Protein AF-A0A7K2JJL7-F1 (afdb_monomer_lite)

Secondary structure (DSSP, 8-state):
--------------------S--EE--GGGHHHHHHTT--HHHHHTTGGG---TTT---SGGG----EETTSS-HHHHHT-B-------HHHHTT--S-PPPPPPPB--EEPPS-HHHHSTTEEEEEEEETTEEEEEEEEEE--TTSTT---EEEE-GGGTB-GGG--B-EEEEEEETTTTT---HHHHTT--HHHH-TT--EEEEEEEE-HHHHHH--SSSSTTGGG--EEEEEEETT--SS--HHHHHS--BPP-TTPPPGGG---EEEEE---STT--SSS-EEEEEPPEEE-SSTTSPPEEE--B----

pLDDT: mean 86.67, std 17.79, range [28.88, 98.81]

Radius of gyration: 21.99 Å; chains: 1; bounding box: 46×37×95 Å

Sequence (313 aa):
MGDAEAGGDASASATTADGGNGEIRIPDHIKDKLKEHGIDVDEWKNGAWKNWDKDDWLREAQDYVNPIIEDLWDPDRMRDAEEPGKEVDDSDLSGDQGVTDPEPAPVPAKAVPPSYHENAATAGKVFFDAPEGTMVCSATVVQDPAHPGKSNMVWTAGHCVHAGKKGGWYRNIAFVPSYNDAGRSTAELENATEEEIAPFGVWWGDWAQTSDQWIEQGGATGGDGAPYDFAVIHVTPEKGSNGKSLEETVGSALPVDFKAPAVPQVDSITATGYPAAPPYDGQKLFRCEDKPGRLSLTATDPTMYRIGCTMTG

Foldseek 3Di:
DDDDDDDPDDDDPPDDDDDDFWDKAADPVCVVLCVVLVPDRVVVSVPPLLDFPQVSFAADQVNDAEIFTGCPPFLVLVLPAFAQLFDADVVLQPQAPADFDPAAAAFEWDFQAAQCLVRPLQKWKKWFADNVGIHIWIWGFAADPVDGLAAQKIKGWQVSFAQAQPGHGTYFIKIAGCAQRRQDDSVVSVPDGQCNGRVLAIWTQRHKGFDPQRNNFNHSYRCRCVLRGMMMTRTAGSVGDPPGHSCRSSVHHHYDDPPDDDLVPAQKDKDKIQAPDPVGNSRGIIMGMARWTWRDRYRPGDIDTHGNYPRHD

Structure (mmCIF, N/CA/C/O backbone):
data_AF-A0A7K2JJL7-F1
#
_entry.id   AF-A0A7K2JJL7-F1
#
loop_
_atom_site.group_PDB
_atom_site.id
_atom_site.type_symbol
_atom_site.label_atom_id
_atom_site.label_alt_id
_atom_site.label_comp_id
_atom_site.label_asym_id
_atom_site.label_entity_id
_atom_site.label_seq_id
_atom_site.pdbx_PDB_ins_code
_atom_site.Cartn_x
_atom_site.Cartn_y
_atom_site.Cartn_z
_atom_site.occupancy
_atom_site.B_iso_or_equiv
_atom_site.auth_seq_id
_atom_site.auth_comp_id
_atom_site.auth_asym_id
_atom_site.auth_atom_id
_atom_site.pdbx_PDB_model_num
ATOM 1 N N . MET A 1 1 ? -2.740 0.364 71.698 1.00 39.28 1 MET A N 1
ATOM 2 C CA . MET A 1 1 ? -2.654 -0.904 70.949 1.00 39.28 1 MET A CA 1
ATOM 3 C C . MET A 1 1 ? -3.973 -1.084 70.227 1.00 39.28 1 MET A C 1
ATOM 5 O O . MET A 1 1 ? -4.976 -1.205 70.916 1.00 39.28 1 MET A O 1
ATOM 9 N N . GLY A 1 2 ? -3.947 -1.081 68.895 1.00 34.69 2 GLY A N 1
ATOM 10 C CA . GLY A 1 2 ? -5.037 -1.590 68.059 1.00 34.69 2 GLY A CA 1
ATOM 11 C C . GLY A 1 2 ? -5.893 -0.523 67.389 1.00 34.69 2 GLY A C 1
ATOM 12 O O . GLY A 1 2 ? -6.934 -0.159 67.922 1.00 34.69 2 GLY A O 1
ATOM 13 N N . ASP A 1 3 ? -5.429 -0.073 66.226 1.00 31.92 3 ASP A N 1
ATOM 14 C CA . ASP A 1 3 ? -6.134 0.725 65.224 1.00 31.92 3 ASP A CA 1
ATOM 15 C C . ASP A 1 3 ? -7.351 0.003 64.625 1.00 31.92 3 ASP A C 1
ATOM 17 O O . ASP A 1 3 ? -7.356 -1.222 64.491 1.00 31.92 3 ASP A O 1
ATOM 21 N N . ALA A 1 4 ? -8.336 0.783 64.178 1.00 34.22 4 ALA A N 1
ATOM 22 C CA . ALA A 1 4 ? -9.234 0.413 63.085 1.00 34.22 4 ALA A CA 1
ATOM 23 C C . ALA A 1 4 ? -9.771 1.698 62.434 1.00 34.22 4 ALA A C 1
ATOM 25 O O . ALA A 1 4 ? -10.884 2.142 62.717 1.00 34.22 4 ALA A O 1
ATOM 26 N N . GLU A 1 5 ? -8.945 2.323 61.592 1.00 36.38 5 GLU A N 1
ATOM 27 C CA . GLU A 1 5 ? -9.415 3.329 60.642 1.00 36.38 5 GLU A CA 1
ATOM 28 C C . GLU A 1 5 ? -10.209 2.648 59.523 1.00 36.38 5 GLU A C 1
ATOM 30 O O . GLU A 1 5 ? -9.741 1.720 58.862 1.00 36.38 5 GLU A O 1
ATOM 35 N N . ALA A 1 6 ? -11.438 3.119 59.331 1.00 36.16 6 ALA A N 1
ATOM 36 C CA . ALA A 1 6 ? -12.299 2.754 58.222 1.00 36.16 6 ALA A CA 1
ATOM 37 C C . ALA A 1 6 ? -11.917 3.590 56.989 1.00 36.16 6 ALA A C 1
ATOM 39 O O . ALA A 1 6 ? -12.410 4.700 56.807 1.00 36.16 6 ALA A O 1
ATOM 40 N N . GLY A 1 7 ? -11.035 3.051 56.147 1.00 29.19 7 GLY A N 1
ATOM 41 C CA . GLY A 1 7 ? -10.780 3.559 54.800 1.00 29.19 7 GLY A CA 1
ATOM 42 C C . GLY A 1 7 ? -11.845 3.047 53.834 1.00 29.19 7 GLY A C 1
ATOM 43 O O . GLY A 1 7 ? -11.735 1.941 53.311 1.00 29.19 7 GLY A O 1
ATOM 44 N N . GLY A 1 8 ? -12.909 3.825 53.638 1.00 29.50 8 GLY A N 1
ATOM 45 C CA . GLY A 1 8 ? -13.838 3.634 52.528 1.00 29.50 8 GLY A CA 1
ATOM 46 C C . GLY A 1 8 ? -13.282 4.331 51.294 1.00 29.50 8 GLY A C 1
ATOM 47 O O . GLY A 1 8 ? -13.498 5.530 51.137 1.00 29.50 8 GLY A O 1
ATOM 48 N N . ASP A 1 9 ? -12.561 3.597 50.446 1.00 29.88 9 ASP A N 1
ATOM 49 C CA . ASP A 1 9 ? -12.142 4.109 49.143 1.00 29.88 9 ASP A CA 1
ATOM 50 C C . ASP A 1 9 ? -13.372 4.298 48.254 1.00 29.88 9 ASP A C 1
ATOM 52 O O . ASP A 1 9 ? -14.146 3.373 47.982 1.00 29.88 9 ASP A O 1
ATOM 56 N N . ALA A 1 10 ? -13.573 5.548 47.852 1.00 33.22 10 ALA A N 1
ATOM 57 C CA . ALA A 1 10 ? -14.638 5.955 46.966 1.00 33.22 10 ALA A CA 1
ATOM 58 C C . ALA A 1 10 ? -14.422 5.310 45.593 1.00 33.22 10 ALA A C 1
ATOM 60 O O . ALA A 1 10 ? -13.467 5.610 44.882 1.00 33.22 10 ALA A O 1
ATOM 61 N N . SER A 1 11 ? -15.358 4.428 45.244 1.00 32.78 11 SER A N 1
ATOM 62 C CA . SER A 1 11 ? -15.666 3.973 43.891 1.00 32.78 11 SER A CA 1
ATOM 63 C C . SER A 1 11 ? -15.361 5.055 42.855 1.00 32.78 11 SER A C 1
ATOM 65 O O . SER A 1 11 ? -16.026 6.095 42.832 1.00 32.78 11 SER A O 1
ATOM 67 N N . ALA A 1 12 ? -14.394 4.772 41.979 1.00 31.06 12 ALA A N 1
ATOM 68 C CA . ALA A 1 12 ? -14.148 5.526 40.761 1.00 31.06 12 ALA A CA 1
ATOM 69 C C . ALA A 1 12 ? -15.478 5.703 40.019 1.00 31.06 12 ALA A C 1
ATOM 71 O O . ALA A 1 12 ? -16.079 4.748 39.525 1.00 31.06 12 ALA A O 1
ATOM 72 N N . SER A 1 13 ? -15.983 6.933 40.023 1.00 30.34 13 SER A N 1
ATOM 73 C CA . SER A 1 13 ? -17.116 7.310 39.197 1.00 30.34 13 SER A CA 1
ATOM 74 C C . SER A 1 13 ? -16.587 7.439 37.779 1.00 30.34 13 SER A C 1
ATOM 76 O O . SER A 1 13 ? -15.845 8.369 37.478 1.00 30.34 13 SER A O 1
ATOM 78 N N . ALA A 1 14 ? -16.944 6.475 36.932 1.00 33.38 14 ALA A N 1
ATOM 79 C CA . ALA A 1 14 ? -16.851 6.622 35.493 1.00 33.38 14 ALA A CA 1
ATOM 80 C C . ALA A 1 14 ? -17.705 7.831 35.093 1.00 33.38 14 ALA A C 1
ATOM 82 O O . ALA A 1 14 ? -18.935 7.778 35.102 1.00 33.38 14 ALA A O 1
ATOM 83 N N . THR A 1 15 ? -17.051 8.950 34.802 1.00 28.88 15 THR A N 1
ATOM 84 C CA . THR A 1 15 ? -17.675 10.073 34.116 1.00 28.88 15 THR A CA 1
ATOM 85 C C . THR A 1 15 ? -17.739 9.737 32.637 1.00 28.88 15 THR A C 1
ATOM 87 O O . THR A 1 15 ? -16.759 9.862 31.913 1.00 28.88 15 THR A O 1
ATOM 90 N N . THR A 1 16 ? -18.913 9.297 32.205 1.00 38.59 16 THR A N 1
ATOM 91 C CA . THR A 1 16 ? -19.363 9.384 30.817 1.00 38.59 16 THR A CA 1
ATOM 92 C C . THR A 1 16 ? -19.603 10.849 30.442 1.00 38.59 16 THR A C 1
ATOM 94 O O . THR A 1 16 ? -20.497 11.481 31.006 1.00 38.59 16 THR A O 1
ATOM 97 N N . ALA A 1 17 ? -18.810 11.355 29.503 1.00 32.22 17 ALA A N 1
ATOM 98 C CA . ALA A 1 17 ? -19.054 12.456 28.559 1.00 32.22 17 ALA A CA 1
ATOM 99 C C . ALA A 1 17 ? -17.831 12.417 27.620 1.00 32.22 17 ALA A C 1
ATOM 101 O O . ALA A 1 17 ? -16.717 12.316 28.115 1.00 32.22 17 ALA A O 1
ATOM 102 N N . ASP A 1 18 ? -17.904 12.375 26.299 1.00 32.50 18 ASP A N 1
ATOM 103 C CA . ASP A 1 18 ? -18.821 12.965 25.331 1.00 32.50 18 ASP A CA 1
ATOM 104 C C . ASP A 1 18 ? -18.707 12.101 24.052 1.00 32.50 18 ASP A C 1
ATOM 106 O O . ASP A 1 18 ? -17.664 11.480 23.836 1.00 32.50 18 ASP A O 1
ATOM 110 N N . GLY A 1 19 ? -19.749 11.995 23.226 1.00 40.06 19 GLY A N 1
ATOM 111 C CA . GLY A 1 19 ? -19.658 11.226 21.974 1.00 40.06 19 GLY A CA 1
ATOM 112 C C . GLY A 1 19 ? -18.638 11.873 21.033 1.00 40.06 19 GLY A C 1
ATOM 113 O O . GLY A 1 19 ? -18.823 13.031 20.669 1.00 40.06 19 GLY A O 1
ATOM 114 N N . GLY A 1 20 ? -17.563 11.175 20.666 1.00 32.53 20 GLY A N 1
ATOM 115 C CA . GLY A 1 20 ? -16.471 11.803 19.927 1.00 32.53 20 GLY A CA 1
ATOM 116 C C . GLY A 1 20 ? -15.727 10.850 19.008 1.00 32.53 20 GLY A C 1
ATOM 117 O O . GLY A 1 20 ? -15.267 9.803 19.454 1.00 32.53 20 GLY A O 1
ATOM 118 N N . ASN A 1 21 ? -15.561 11.286 17.757 1.00 50.12 21 ASN A N 1
ATOM 119 C CA . ASN A 1 21 ? -14.511 10.832 16.850 1.00 50.12 21 ASN A CA 1
ATOM 120 C C . ASN A 1 21 ? -13.180 10.677 17.611 1.00 50.12 21 ASN A C 1
ATOM 122 O O . ASN A 1 21 ? -12.820 11.536 18.430 1.00 50.12 21 ASN A O 1
ATOM 126 N N . GLY A 1 22 ? -12.423 9.622 17.306 1.00 59.97 22 GLY A N 1
ATOM 127 C CA . GLY A 1 22 ? -11.051 9.462 17.785 1.00 59.97 22 GLY A CA 1
ATOM 128 C C . GLY A 1 22 ? -10.865 8.597 19.029 1.00 59.97 22 GLY A C 1
ATOM 129 O O . GLY A 1 22 ? -9.906 8.828 19.762 1.00 59.97 22 GLY A O 1
ATOM 130 N N . GLU A 1 23 ? -11.728 7.630 19.345 1.00 80.56 23 GLU A N 1
ATOM 131 C CA . GLU A 1 23 ? -11.367 6.589 20.325 1.00 80.56 23 GLU A CA 1
ATOM 132 C C . GLU A 1 23 ? -10.087 5.858 19.873 1.00 80.56 23 GLU A C 1
ATOM 134 O O . GLU A 1 23 ? -9.866 5.654 18.681 1.00 80.56 23 GLU A O 1
ATOM 139 N N . ILE A 1 24 ? -9.191 5.533 20.814 1.00 84.19 24 ILE A N 1
ATOM 140 C CA . ILE A 1 24 ? -7.946 4.824 20.499 1.00 84.19 24 ILE A CA 1
ATOM 141 C C . ILE A 1 24 ? -8.043 3.370 20.940 1.00 84.19 24 ILE A C 1
ATOM 143 O O . ILE A 1 24 ? -8.242 3.062 22.117 1.00 84.19 24 ILE A O 1
ATOM 147 N N . ARG A 1 25 ? -7.863 2.459 19.987 1.00 86.88 25 ARG A N 1
ATOM 148 C CA . ARG A 1 25 ? -7.887 1.018 20.211 1.00 86.88 25 ARG A CA 1
ATOM 149 C C . ARG A 1 25 ? -6.487 0.443 20.034 1.00 86.88 25 ARG A C 1
ATOM 151 O O . ARG A 1 25 ? -5.798 0.689 19.048 1.00 86.88 25 ARG A O 1
ATOM 158 N N . ILE A 1 26 ? -6.074 -0.381 20.996 1.00 84.69 26 ILE A N 1
ATOM 159 C CA . ILE A 1 26 ? -4.744 -0.995 21.004 1.00 84.69 26 ILE A CA 1
ATOM 160 C C . ILE A 1 26 ? -4.874 -2.514 20.835 1.00 84.69 26 ILE A C 1
ATOM 162 O O . ILE A 1 26 ? -5.355 -3.177 21.764 1.00 84.69 26 ILE A O 1
ATOM 166 N N . PRO A 1 27 ? -4.421 -3.085 19.704 1.00 84.44 27 PRO A N 1
ATOM 167 C CA . PRO A 1 27 ? -4.233 -4.526 19.562 1.00 84.44 27 PRO A CA 1
ATOM 168 C C . PRO A 1 27 ? -3.377 -5.106 20.699 1.00 84.44 27 PRO A C 1
ATOM 170 O O . PRO A 1 27 ? -2.363 -4.529 21.093 1.00 84.44 27 PRO A O 1
ATOM 173 N N . ASP A 1 28 ? -3.780 -6.248 21.260 1.00 83.56 28 ASP A N 1
ATOM 174 C CA . ASP A 1 28 ? -3.160 -6.778 22.483 1.00 83.56 28 ASP A CA 1
ATOM 175 C C . ASP A 1 28 ? -1.652 -7.029 22.339 1.00 83.56 28 ASP A C 1
ATOM 177 O O . ASP A 1 28 ? -0.894 -6.755 23.269 1.00 83.56 28 ASP A O 1
ATOM 181 N N . HIS A 1 29 ? -1.199 -7.483 21.168 1.00 83.50 29 HIS A N 1
ATOM 182 C CA . HIS A 1 29 ? 0.202 -7.831 20.914 1.00 83.50 29 HIS A CA 1
ATOM 183 C C . HIS A 1 29 ? 1.137 -6.628 20.749 1.00 83.50 29 HIS A C 1
ATOM 185 O O . HIS A 1 29 ? 2.352 -6.819 20.781 1.00 83.50 29 HIS A O 1
ATOM 191 N N . ILE A 1 30 ? 0.617 -5.404 20.588 1.00 87.00 30 ILE A N 1
ATOM 192 C CA . ILE A 1 30 ? 1.454 -4.194 20.482 1.00 87.00 30 ILE A CA 1
ATOM 193 C C . ILE A 1 30 ? 1.563 -3.419 21.800 1.00 87.00 30 ILE A C 1
ATOM 195 O O . ILE A 1 30 ? 2.408 -2.535 21.917 1.00 87.00 30 ILE A O 1
ATOM 199 N N . LYS A 1 31 ? 0.756 -3.757 22.816 1.00 86.38 31 LYS A N 1
ATOM 200 C CA . LYS A 1 31 ? 0.731 -3.054 24.114 1.00 86.38 31 LYS A CA 1
ATOM 201 C C . LYS A 1 31 ? 2.090 -3.024 24.803 1.00 86.38 31 LYS A C 1
ATOM 203 O O . LYS A 1 31 ? 2.455 -2.006 25.386 1.00 86.38 31 LYS A O 1
ATOM 208 N N . ASP A 1 32 ? 2.819 -4.132 24.752 1.00 86.69 32 ASP A N 1
ATOM 209 C CA . ASP A 1 32 ? 4.125 -4.228 25.401 1.00 86.69 32 ASP A CA 1
ATOM 210 C C . ASP A 1 32 ? 5.188 -3.430 24.640 1.00 86.69 32 ASP A C 1
ATOM 212 O O . ASP A 1 32 ? 5.974 -2.733 25.275 1.00 86.69 32 ASP A O 1
ATOM 216 N N . LYS A 1 33 ? 5.131 -3.413 23.301 1.00 87.62 33 LYS A N 1
ATOM 217 C CA . LYS A 1 33 ? 6.022 -2.588 22.469 1.00 87.62 33 LYS A CA 1
ATOM 218 C C . LYS A 1 33 ? 5.813 -1.096 22.702 1.00 87.62 33 LYS A C 1
ATOM 220 O O . LYS A 1 33 ? 6.778 -0.355 22.827 1.00 87.62 33 LYS A O 1
ATOM 225 N N . LEU A 1 34 ? 4.556 -0.654 22.803 1.00 88.19 34 LEU A N 1
ATOM 226 C CA . LEU A 1 34 ? 4.243 0.746 23.107 1.00 88.19 34 LEU A CA 1
ATOM 227 C C . LEU A 1 34 ? 4.870 1.174 24.441 1.00 88.19 34 LEU A C 1
ATOM 229 O O . LEU A 1 34 ? 5.456 2.246 24.526 1.00 88.19 34 LEU A O 1
ATOM 233 N N . LYS A 1 35 ? 4.813 0.313 25.465 1.00 87.81 35 LYS A N 1
ATOM 234 C CA . LYS A 1 35 ? 5.451 0.577 26.764 1.00 87.81 35 LYS A CA 1
ATOM 235 C C . LYS A 1 35 ? 6.975 0.550 26.691 1.00 87.81 35 LYS A C 1
ATOM 237 O O . LYS A 1 35 ? 7.611 1.391 27.316 1.00 87.81 35 LYS A O 1
ATOM 242 N N . GLU A 1 36 ? 7.546 -0.418 25.978 1.00 89.31 36 GLU A N 1
ATOM 243 C CA . GLU A 1 36 ? 8.995 -0.560 25.795 1.00 89.31 36 GLU A CA 1
ATOM 244 C C . GLU A 1 36 ? 9.604 0.684 25.143 1.00 89.31 36 GLU A C 1
ATOM 246 O O . GLU A 1 36 ? 10.624 1.185 25.612 1.00 89.31 36 GLU A O 1
ATOM 251 N N . HIS A 1 37 ? 8.915 1.230 24.141 1.00 88.25 37 HIS A N 1
ATOM 252 C CA . HIS A 1 37 ? 9.323 2.427 23.404 1.00 88.25 37 HIS A CA 1
ATOM 253 C C . HIS A 1 37 ? 8.818 3.740 24.019 1.00 88.25 37 HIS A C 1
ATOM 255 O O . HIS A 1 37 ? 9.006 4.803 23.438 1.00 88.25 37 HIS A O 1
ATOM 261 N N . GLY A 1 38 ? 8.175 3.692 25.192 1.00 87.25 38 GLY A N 1
ATOM 262 C CA . GLY A 1 38 ? 7.712 4.888 25.904 1.00 87.25 38 GLY A CA 1
ATOM 263 C C . GLY A 1 38 ? 6.627 5.689 25.175 1.00 87.25 38 GLY A C 1
ATOM 264 O O . GLY A 1 38 ? 6.488 6.884 25.424 1.00 87.25 38 GLY A O 1
ATOM 265 N N . ILE A 1 39 ? 5.863 5.054 24.284 1.00 88.50 39 ILE A N 1
ATOM 266 C CA . ILE A 1 39 ? 4.793 5.704 23.527 1.00 88.50 39 ILE A CA 1
ATOM 267 C C . ILE A 1 39 ? 3.555 5.830 24.413 1.00 88.50 39 ILE A C 1
ATOM 269 O O . ILE A 1 39 ? 2.883 4.841 24.722 1.00 88.50 39 ILE A O 1
ATOM 273 N N . ASP A 1 40 ? 3.240 7.067 24.792 1.00 89.25 40 ASP A N 1
ATOM 274 C CA . ASP A 1 40 ? 1.987 7.404 25.456 1.00 89.25 40 ASP A CA 1
ATOM 275 C C . ASP A 1 40 ? 0.847 7.439 24.431 1.00 89.25 40 ASP A C 1
ATOM 277 O O . ASP A 1 40 ? 0.877 8.168 23.441 1.00 89.25 40 ASP A O 1
ATOM 281 N N . VAL A 1 41 ? -0.162 6.606 24.661 1.00 87.12 41 VAL A N 1
ATOM 282 C CA . VAL A 1 41 ? -1.284 6.399 23.741 1.00 87.12 41 VAL A CA 1
ATOM 283 C C . VAL A 1 41 ? -2.222 7.608 23.722 1.00 87.12 41 VAL A C 1
ATOM 285 O O . VAL A 1 41 ? -2.760 7.948 22.667 1.00 87.12 41 VAL A O 1
ATOM 288 N N . ASP A 1 42 ? -2.396 8.288 24.853 1.00 86.50 42 ASP A N 1
ATOM 289 C CA . ASP A 1 42 ? -3.228 9.485 24.928 1.00 86.50 42 ASP A CA 1
ATOM 290 C C . ASP A 1 42 ? -2.533 10.650 24.214 1.00 86.50 42 ASP A C 1
ATOM 292 O O . ASP A 1 42 ? -3.166 11.374 23.441 1.00 86.50 42 ASP A O 1
ATOM 296 N N . GLU A 1 43 ? -1.219 10.810 24.382 1.00 90.19 43 GLU A N 1
ATOM 297 C CA . GLU A 1 43 ? -0.442 11.779 23.600 1.00 90.19 43 GLU A CA 1
ATOM 298 C C . GLU A 1 43 ? -0.431 11.421 22.109 1.00 90.19 43 GLU A C 1
ATOM 300 O O . GLU A 1 43 ? -0.587 12.304 21.260 1.00 90.19 43 GLU A O 1
ATOM 305 N N . TRP A 1 44 ? -0.318 10.129 21.775 1.00 89.06 44 TRP A N 1
ATOM 306 C CA . TRP A 1 44 ? -0.388 9.633 20.400 1.00 89.06 44 TRP A CA 1
ATOM 307 C C . TRP A 1 44 ? -1.706 10.029 19.748 1.00 89.06 44 TRP A C 1
ATOM 309 O O . TRP A 1 44 ? -1.693 10.710 18.726 1.00 89.06 44 TRP A O 1
ATOM 319 N N . LYS A 1 45 ? -2.844 9.719 20.376 1.00 86.38 45 LYS A N 1
ATOM 320 C CA . LYS A 1 45 ? -4.176 10.147 19.922 1.00 86.38 45 LYS A CA 1
ATOM 321 C C . LYS A 1 45 ? -4.249 11.660 19.686 1.00 86.38 45 LYS A C 1
ATOM 323 O O . LYS A 1 45 ? -4.845 12.103 18.708 1.00 86.38 45 LYS A O 1
ATOM 328 N N . ASN A 1 46 ? -3.602 12.450 20.542 1.00 86.69 46 ASN A N 1
ATOM 329 C CA . ASN A 1 46 ? -3.564 13.911 20.444 1.00 86.69 46 ASN A CA 1
ATOM 330 C C . ASN A 1 46 ? -2.493 14.455 19.475 1.00 86.69 46 ASN A C 1
ATOM 332 O O . ASN A 1 46 ? -2.274 15.666 19.408 1.00 86.69 46 ASN A O 1
ATOM 336 N N . GLY A 1 47 ? -1.860 13.590 18.680 1.00 87.56 47 GLY A N 1
ATOM 337 C CA . GLY A 1 47 ? -0.989 13.978 17.574 1.00 87.56 47 GLY A CA 1
ATOM 338 C C . GLY A 1 47 ? 0.508 13.825 17.827 1.00 87.56 47 GLY A C 1
ATOM 339 O O . GLY A 1 47 ? 1.281 14.296 16.993 1.00 87.56 47 GLY A O 1
ATOM 340 N N . ALA A 1 48 ? 0.950 13.155 18.899 1.00 90.69 48 ALA A N 1
ATOM 341 C CA . ALA A 1 48 ? 2.378 12.865 19.100 1.00 90.69 48 ALA A CA 1
ATOM 342 C C . ALA A 1 48 ? 2.985 12.047 17.940 1.00 90.69 48 ALA A C 1
ATOM 344 O O . ALA A 1 48 ? 4.163 12.200 17.622 1.00 90.69 48 ALA A O 1
ATOM 345 N N . TRP A 1 49 ? 2.162 11.286 17.207 1.00 92.06 49 TRP A N 1
ATOM 346 C CA . TRP A 1 49 ? 2.548 10.601 15.966 1.00 92.06 49 TRP A CA 1
ATOM 347 C C . TRP A 1 49 ? 2.973 11.529 14.823 1.00 92.06 49 TRP A C 1
ATOM 349 O O . TRP A 1 49 ? 3.463 11.049 13.804 1.00 92.06 49 TRP A O 1
ATOM 359 N N . LYS A 1 50 ? 2.831 12.849 14.956 1.00 93.06 50 LYS A N 1
ATOM 360 C CA . LYS A 1 50 ? 3.371 13.825 13.995 1.00 93.06 50 LYS A CA 1
ATOM 361 C C . LYS A 1 50 ? 4.843 14.156 14.252 1.00 93.06 50 LYS A C 1
ATOM 363 O O . LYS A 1 50 ? 5.466 14.819 13.428 1.00 93.06 50 LYS A O 1
ATOM 368 N N . ASN A 1 51 ? 5.404 13.729 15.386 1.00 92.38 51 ASN A N 1
ATOM 369 C CA . ASN A 1 51 ? 6.804 13.969 15.714 1.00 92.38 51 ASN A CA 1
ATOM 370 C C . ASN A 1 51 ? 7.715 12.924 15.053 1.00 92.38 51 ASN A C 1
ATOM 372 O O . ASN A 1 51 ? 7.810 11.791 15.526 1.00 92.38 51 ASN A O 1
ATOM 376 N N . TRP A 1 52 ? 8.383 13.302 13.970 1.00 93.69 52 TRP A N 1
ATOM 377 C CA . TRP A 1 52 ? 9.292 12.442 13.205 1.00 93.69 52 TRP A CA 1
ATOM 378 C C . TRP A 1 52 ? 10.766 12.610 13.606 1.00 93.69 52 TRP A C 1
ATOM 380 O O . TRP A 1 52 ? 11.650 12.532 12.749 1.00 93.69 52 TRP A O 1
ATOM 390 N N . ASP A 1 53 ? 11.042 12.885 14.887 1.00 91.94 53 ASP A N 1
ATOM 391 C CA . ASP A 1 53 ? 12.417 12.907 15.394 1.00 91.94 53 ASP A CA 1
ATOM 392 C C . ASP A 1 53 ? 13.101 11.564 15.106 1.00 91.94 53 ASP A C 1
ATOM 394 O O . ASP A 1 53 ? 12.549 10.499 15.371 1.00 91.94 53 ASP A O 1
ATOM 398 N N . LYS A 1 54 ? 14.301 11.619 14.525 1.00 87.75 54 LYS A N 1
ATOM 399 C CA . LYS A 1 54 ? 15.039 10.434 14.084 1.00 87.75 54 LYS A CA 1
ATOM 400 C C . LYS A 1 54 ? 15.481 9.554 15.242 1.00 87.75 54 LYS A C 1
ATOM 402 O O . LYS A 1 54 ? 15.641 8.358 15.024 1.00 87.75 54 LYS A O 1
ATOM 407 N N . ASP A 1 55 ? 15.682 10.137 16.419 1.00 87.12 55 ASP A N 1
ATOM 408 C CA . ASP A 1 55 ? 16.123 9.391 17.596 1.00 87.12 55 ASP A CA 1
ATOM 409 C C . ASP A 1 55 ? 14.985 8.527 18.176 1.00 87.12 55 ASP A C 1
ATOM 411 O O . ASP A 1 55 ? 15.251 7.454 18.716 1.00 87.12 55 ASP A O 1
ATOM 415 N N . ASP A 1 56 ? 13.727 8.938 17.968 1.00 86.94 56 ASP A N 1
ATOM 416 C CA . ASP A 1 56 ? 12.520 8.241 18.442 1.00 86.94 56 ASP A CA 1
ATOM 417 C C . ASP A 1 56 ? 11.770 7.501 17.312 1.00 86.94 56 ASP A C 1
ATOM 419 O O . ASP A 1 56 ? 10.751 6.835 17.532 1.00 86.94 56 ASP A O 1
ATOM 423 N N . TRP A 1 57 ? 12.232 7.623 16.063 1.00 92.44 57 TRP A N 1
ATOM 424 C CA . TRP A 1 57 ? 11.575 7.007 14.915 1.00 92.44 57 TRP A CA 1
ATOM 425 C C . TRP A 1 57 ? 11.929 5.521 14.809 1.00 92.44 57 TRP A C 1
ATOM 427 O O . TRP A 1 57 ? 12.944 5.136 14.228 1.00 92.44 57 TRP A O 1
ATOM 437 N N . LEU A 1 58 ? 11.031 4.684 15.334 1.00 93.00 58 LEU A N 1
ATOM 438 C CA . LEU A 1 58 ? 11.137 3.225 15.309 1.00 93.00 58 LEU A CA 1
ATOM 439 C C . LEU A 1 58 ? 11.426 2.690 13.905 1.00 93.00 58 LEU A C 1
ATOM 441 O O . LEU A 1 58 ? 10.688 2.965 12.956 1.00 93.00 58 LEU A O 1
ATOM 445 N N . ARG A 1 59 ? 12.495 1.901 13.798 1.00 93.00 59 ARG A N 1
ATOM 446 C CA . ARG A 1 59 ? 13.080 1.477 12.521 1.00 93.00 59 ARG A CA 1
ATOM 447 C C . ARG A 1 59 ? 13.164 -0.034 12.365 1.00 93.00 59 ARG A C 1
ATOM 449 O O . ARG A 1 59 ? 12.921 -0.550 11.281 1.00 93.00 59 ARG A O 1
ATOM 456 N N . GLU A 1 60 ? 13.528 -0.753 13.418 1.00 88.81 60 GLU A N 1
ATOM 457 C CA . GLU A 1 60 ? 13.761 -2.188 13.288 1.00 88.81 60 GLU A CA 1
ATOM 458 C C . GLU A 1 60 ? 12.453 -2.941 13.037 1.00 88.81 60 GLU A C 1
ATOM 460 O O . GLU A 1 60 ? 11.369 -2.508 13.442 1.00 88.81 60 GLU A O 1
ATOM 465 N N . ALA A 1 61 ? 12.538 -4.098 12.376 1.00 79.50 61 ALA A N 1
ATOM 466 C CA . ALA A 1 61 ? 11.347 -4.838 11.971 1.00 79.50 61 ALA A CA 1
ATOM 467 C C . ALA A 1 61 ? 10.455 -5.242 13.153 1.00 79.50 61 ALA A C 1
ATOM 469 O O . ALA A 1 61 ? 9.227 -5.209 13.069 1.00 79.50 61 ALA A O 1
ATOM 470 N N . GLN A 1 62 ? 11.066 -5.578 14.286 1.00 83.12 62 GLN A N 1
ATOM 471 C CA . GLN A 1 62 ? 10.348 -5.919 15.507 1.00 83.12 62 GLN A CA 1
ATOM 472 C C . GLN A 1 62 ? 9.658 -4.725 16.182 1.00 83.12 62 GLN A C 1
ATOM 474 O O . GLN A 1 62 ? 8.761 -4.958 16.991 1.00 83.12 62 GLN A O 1
ATOM 479 N N . ASP A 1 63 ? 10.001 -3.482 15.842 1.00 88.94 63 ASP A N 1
ATOM 480 C CA . ASP A 1 63 ? 9.557 -2.289 16.573 1.00 88.94 63 ASP A CA 1
ATOM 481 C C . ASP A 1 63 ? 8.303 -1.638 15.983 1.00 88.94 63 ASP A C 1
ATOM 483 O O . ASP A 1 63 ? 7.799 -0.667 16.538 1.00 88.94 63 ASP A O 1
ATOM 487 N N . TYR A 1 64 ? 7.747 -2.176 14.893 1.00 92.75 64 TYR A N 1
ATOM 488 C CA . TYR A 1 64 ? 6.516 -1.638 14.317 1.00 92.75 64 TYR A CA 1
ATOM 489 C C . TYR A 1 64 ? 5.370 -1.591 15.343 1.00 92.75 64 TYR A C 1
ATOM 491 O O . TYR A 1 64 ? 5.031 -2.606 15.974 1.00 92.75 64 TYR A O 1
ATOM 499 N N . VAL A 1 65 ? 4.755 -0.411 15.455 1.00 92.94 65 VAL A N 1
ATOM 500 C CA . VAL A 1 65 ? 3.561 -0.128 16.258 1.00 92.94 65 VAL A CA 1
ATOM 501 C C . VAL A 1 65 ? 2.622 0.785 15.478 1.00 92.94 65 VAL A C 1
ATOM 503 O O . VAL A 1 65 ? 3.057 1.715 14.801 1.00 92.94 65 VAL A O 1
ATOM 506 N N . ASN A 1 66 ? 1.324 0.527 15.598 1.00 94.50 66 ASN A N 1
ATOM 507 C CA . ASN A 1 66 ? 0.297 1.305 14.917 1.00 94.50 66 ASN A CA 1
ATOM 508 C C . ASN A 1 66 ? -1.018 1.253 15.716 1.00 94.50 66 ASN A C 1
ATOM 510 O O . ASN A 1 66 ? -1.871 0.400 15.458 1.00 94.50 66 ASN A O 1
ATOM 514 N N . PRO A 1 67 ? -1.161 2.085 16.764 1.00 93.06 67 PRO A N 1
ATOM 515 C CA . PRO A 1 67 ? -2.424 2.224 17.485 1.00 93.06 67 PRO A CA 1
ATOM 516 C C . PRO A 1 67 ? -3.546 2.684 16.548 1.00 93.06 67 PRO A C 1
ATOM 518 O O . PRO A 1 67 ? -3.326 3.546 15.703 1.00 93.06 67 PRO A O 1
ATOM 521 N N . ILE A 1 68 ? -4.747 2.138 16.727 1.00 93.75 68 ILE A N 1
ATOM 522 C CA . ILE A 1 68 ? -5.918 2.455 15.903 1.00 93.75 68 ILE A CA 1
ATOM 523 C C . ILE A 1 68 ? -6.559 3.721 16.449 1.00 93.75 68 ILE A C 1
ATOM 525 O O . ILE A 1 68 ? -6.955 3.729 17.611 1.00 93.75 68 ILE A O 1
ATOM 529 N N . ILE A 1 69 ? -6.685 4.760 15.629 1.00 94.00 69 ILE A N 1
ATOM 530 C CA . ILE A 1 69 ? -7.402 5.989 15.979 1.00 94.00 69 ILE A CA 1
ATOM 531 C C . ILE A 1 69 ? -8.696 5.994 15.168 1.00 94.00 69 ILE A C 1
ATOM 533 O O . ILE A 1 69 ? -8.651 6.199 13.959 1.00 94.00 69 ILE A O 1
ATOM 537 N N . GLU A 1 70 ? -9.827 5.744 15.822 1.00 91.81 70 GLU A N 1
ATOM 538 C CA . GLU A 1 70 ? -11.128 5.675 15.151 1.00 91.81 70 GLU A CA 1
ATOM 539 C C . GLU A 1 70 ? -11.438 6.976 14.403 1.00 91.81 70 GLU A C 1
ATOM 541 O O . GLU A 1 70 ? -11.169 8.073 14.903 1.00 91.81 70 GLU A O 1
ATOM 546 N N . ASP A 1 71 ? -11.988 6.844 13.196 1.00 93.19 71 ASP A N 1
ATOM 547 C CA . ASP A 1 71 ? -12.336 7.947 12.295 1.00 93.19 71 ASP A CA 1
ATOM 548 C C . ASP A 1 71 ? -11.144 8.832 11.875 1.00 93.19 71 ASP A C 1
ATOM 550 O O . ASP A 1 71 ? -11.339 9.925 11.345 1.00 93.19 71 ASP A O 1
ATOM 554 N N . LEU A 1 72 ? -9.891 8.394 12.084 1.00 94.81 72 LEU A N 1
ATOM 555 C CA . LEU A 1 72 ? -8.722 9.135 11.594 1.00 94.81 72 LEU A CA 1
ATOM 556 C C . LEU A 1 72 ? -8.705 9.196 10.063 1.00 94.81 72 LEU A C 1
ATOM 558 O O . LEU A 1 72 ? -8.318 10.217 9.493 1.00 94.81 72 LEU A O 1
ATOM 562 N N . TRP A 1 73 ? -9.079 8.087 9.423 1.00 96.19 73 TRP A N 1
ATOM 563 C CA . TRP A 1 73 ? -9.179 7.943 7.974 1.00 96.19 73 TRP A CA 1
ATOM 564 C C . TRP A 1 73 ? -10.607 8.218 7.514 1.00 96.19 73 TRP A C 1
ATOM 566 O O . TRP A 1 73 ? -11.309 7.326 7.046 1.00 96.19 73 TRP A O 1
ATOM 576 N N . ASP A 1 74 ? -11.028 9.470 7.662 1.00 95.12 74 ASP A N 1
ATOM 577 C CA . ASP A 1 74 ? -12.298 9.953 7.130 1.00 95.12 74 ASP A CA 1
ATOM 578 C C . ASP A 1 74 ? -12.249 10.147 5.588 1.00 95.12 74 ASP A C 1
ATOM 580 O O . ASP A 1 74 ? -11.166 10.164 4.984 1.00 95.12 74 ASP A O 1
ATOM 584 N N . PRO A 1 75 ? -13.415 10.271 4.918 1.00 95.12 75 PRO A N 1
ATOM 585 C CA . PRO A 1 75 ? -13.519 10.549 3.483 1.00 95.12 75 PRO A CA 1
ATOM 586 C C . PRO A 1 75 ? -12.636 11.679 2.949 1.00 95.12 75 PRO A C 1
ATOM 588 O O . PRO A 1 75 ? -12.047 11.533 1.875 1.00 95.12 75 PRO A O 1
ATOM 591 N N . ASP A 1 76 ? -12.550 12.794 3.676 1.00 94.69 76 ASP A N 1
ATOM 592 C CA . ASP A 1 76 ? -11.806 13.970 3.237 1.00 94.69 76 ASP A CA 1
ATOM 593 C C . ASP A 1 76 ? -10.310 13.683 3.267 1.00 94.69 76 ASP A C 1
ATOM 595 O O . ASP A 1 76 ? -9.613 13.884 2.271 1.00 94.69 76 ASP A O 1
ATOM 599 N N . ARG A 1 77 ? -9.827 13.109 4.369 1.00 96.06 77 ARG A N 1
ATOM 600 C CA . ARG A 1 77 ? -8.421 12.753 4.523 1.00 96.06 77 ARG A CA 1
ATOM 601 C C . ARG A 1 77 ? -7.968 11.701 3.517 1.00 96.06 77 ARG A C 1
ATOM 603 O O . ARG A 1 77 ? -6.863 11.799 2.993 1.00 96.06 77 ARG A O 1
ATOM 610 N N . MET A 1 78 ? -8.801 10.697 3.243 1.00 96.69 78 MET A N 1
ATOM 611 C CA . MET A 1 78 ? -8.487 9.681 2.234 1.00 96.69 78 MET A CA 1
ATOM 612 C C . MET A 1 78 ? -8.398 10.280 0.827 1.00 96.69 78 MET A C 1
ATOM 614 O O . MET A 1 78 ? -7.532 9.890 0.044 1.00 96.69 78 MET A O 1
ATOM 618 N N . ARG A 1 79 ? -9.289 11.214 0.484 1.00 94.88 79 ARG A N 1
ATOM 619 C CA . ARG A 1 79 ? -9.287 11.868 -0.830 1.00 94.88 79 ARG A CA 1
ATOM 620 C C . ARG A 1 79 ? -8.037 12.725 -1.031 1.00 94.88 79 ARG A C 1
ATOM 622 O O . ARG A 1 79 ? -7.487 12.715 -2.128 1.00 94.88 79 ARG A O 1
ATOM 629 N N . ASP A 1 80 ? -7.603 13.426 0.012 1.00 93.88 80 ASP A N 1
ATOM 630 C CA . ASP A 1 80 ? -6.504 14.395 -0.045 1.00 93.88 80 ASP A CA 1
ATOM 631 C C . ASP A 1 80 ? -5.106 13.743 0.097 1.00 93.88 80 ASP A C 1
ATOM 633 O O . ASP A 1 80 ? -4.097 14.444 0.108 1.00 93.88 80 ASP A O 1
ATOM 637 N N . ALA A 1 81 ? -5.028 12.410 0.208 1.00 93.44 81 ALA A N 1
ATOM 638 C CA . ALA A 1 81 ? -3.773 11.669 0.321 1.00 93.44 81 ALA A CA 1
ATOM 639 C C . ALA A 1 81 ? -2.991 11.616 -1.005 1.00 93.44 81 ALA A C 1
ATOM 641 O O . ALA A 1 81 ? -3.543 11.262 -2.051 1.00 93.44 81 ALA A O 1
ATOM 642 N N . GLU A 1 82 ? -1.686 11.884 -0.945 1.00 89.56 82 GLU A N 1
ATOM 643 C CA . GLU A 1 82 ? -0.801 11.979 -2.117 1.00 89.56 82 GLU A CA 1
ATOM 644 C C . GLU A 1 82 ? 0.121 10.753 -2.241 1.00 89.56 82 GLU A C 1
ATOM 646 O O . GLU A 1 82 ? 0.329 10.013 -1.288 1.00 89.56 82 GLU A O 1
ATOM 651 N N . GLU A 1 83 ? 0.683 10.469 -3.412 1.00 82.94 83 GLU A N 1
ATOM 652 C CA . GLU A 1 83 ? 1.679 9.389 -3.523 1.00 82.94 83 GLU A CA 1
ATOM 653 C C . GLU A 1 83 ? 3.019 9.758 -2.864 1.00 82.94 83 GLU A C 1
ATOM 655 O O . GLU A 1 83 ? 3.392 10.934 -2.818 1.00 82.94 83 GLU A O 1
ATOM 660 N N . PRO A 1 84 ? 3.798 8.768 -2.389 1.00 76.50 84 PRO A N 1
ATOM 661 C CA . PRO A 1 84 ? 5.212 8.952 -2.093 1.00 76.50 84 PRO A CA 1
ATOM 662 C C . PRO A 1 84 ? 5.933 9.545 -3.297 1.00 76.50 84 PRO A C 1
ATOM 664 O O . PRO A 1 84 ? 5.900 8.973 -4.378 1.00 76.50 84 PRO A O 1
ATOM 667 N N . GLY A 1 85 ? 6.622 10.673 -3.108 1.00 58.19 85 GLY A N 1
ATOM 668 C CA . GLY A 1 85 ? 7.462 11.276 -4.143 1.00 58.19 85 GLY A CA 1
ATOM 669 C C . GLY A 1 85 ? 8.661 10.385 -4.468 1.00 58.19 85 GLY A C 1
ATOM 670 O O . GLY A 1 85 ? 9.763 10.621 -3.970 1.00 58.19 85 GLY A O 1
ATOM 671 N N . LYS A 1 86 ? 8.435 9.338 -5.263 1.00 55.75 86 LYS A N 1
ATOM 672 C CA . LYS A 1 86 ? 9.437 8.374 -5.702 1.00 55.75 86 LYS A CA 1
ATOM 673 C C . LYS A 1 86 ? 9.468 8.360 -7.226 1.00 55.75 86 LYS A C 1
ATOM 675 O O . LYS A 1 86 ? 8.814 7.561 -7.884 1.00 55.75 86 LYS A O 1
ATOM 680 N N . GLU A 1 87 ? 10.263 9.254 -7.796 1.00 50.91 87 GLU A N 1
ATOM 681 C CA . GLU A 1 87 ? 10.608 9.186 -9.213 1.00 50.91 87 GLU A CA 1
ATOM 682 C C . GLU A 1 87 ? 11.895 8.364 -9.344 1.00 50.91 87 GLU A C 1
ATOM 684 O O . GLU A 1 87 ? 12.942 8.750 -8.827 1.00 50.91 87 GLU A O 1
ATOM 689 N N . VAL A 1 88 ? 11.819 7.203 -10.002 1.00 52.22 88 VAL A N 1
ATOM 690 C CA . VAL A 1 88 ? 13.022 6.515 -10.491 1.00 52.22 88 VAL A CA 1
ATOM 691 C C . VAL A 1 88 ? 13.394 7.192 -11.806 1.00 52.22 88 VAL A C 1
ATOM 693 O O . VAL A 1 88 ? 12.719 6.988 -12.813 1.00 52.22 88 VAL A O 1
ATOM 696 N N . ASP A 1 89 ? 14.427 8.032 -11.791 1.00 47.25 89 ASP A N 1
ATOM 697 C CA . ASP A 1 89 ? 14.906 8.728 -12.991 1.00 47.25 89 ASP A CA 1
ATOM 698 C C . ASP A 1 89 ? 15.752 7.771 -13.859 1.00 47.25 89 ASP A C 1
ATOM 700 O O . ASP A 1 89 ? 16.419 6.869 -13.349 1.00 47.25 89 ASP A O 1
ATOM 704 N N . ASP A 1 90 ? 15.784 7.963 -15.180 1.00 49.31 90 ASP A N 1
ATOM 705 C CA . ASP A 1 90 ? 16.652 7.196 -16.091 1.00 49.31 90 ASP A CA 1
ATOM 706 C C . ASP A 1 90 ? 18.136 7.251 -15.682 1.00 49.31 90 ASP A C 1
ATOM 708 O O . ASP A 1 90 ? 18.904 6.308 -15.900 1.00 49.31 90 ASP A O 1
ATOM 712 N N . SER A 1 91 ? 18.558 8.351 -15.057 1.00 48.50 91 SER A N 1
ATOM 713 C CA . SER A 1 91 ? 19.893 8.505 -14.486 1.00 48.50 91 SER A CA 1
ATOM 714 C C . SER A 1 91 ? 20.153 7.569 -13.301 1.00 48.50 91 SER A C 1
ATOM 716 O O . SER A 1 91 ? 21.290 7.108 -13.164 1.00 48.50 91 SER A O 1
ATOM 718 N N . ASP A 1 92 ? 19.122 7.177 -12.545 1.00 49.69 92 ASP A N 1
ATOM 719 C CA . ASP A 1 92 ? 19.202 6.166 -11.479 1.00 49.69 92 ASP A CA 1
ATOM 720 C C . ASP A 1 92 ? 19.377 4.742 -12.036 1.00 49.69 92 ASP A C 1
ATOM 722 O O . ASP A 1 92 ? 19.832 3.845 -11.325 1.00 49.69 92 ASP A O 1
ATOM 726 N N . LEU A 1 93 ? 19.067 4.537 -13.322 1.00 52.41 93 LEU A N 1
ATOM 727 C CA . LEU A 1 93 ? 19.238 3.277 -14.057 1.00 52.41 93 LEU A CA 1
ATOM 728 C C . LEU A 1 93 ? 20.491 3.269 -14.956 1.00 52.41 93 LEU A C 1
ATOM 730 O O . LEU A 1 93 ? 20.896 2.222 -15.460 1.00 52.41 93 LEU A O 1
ATOM 734 N N . SER A 1 94 ? 21.152 4.419 -15.136 1.00 47.75 94 SER A N 1
ATOM 735 C CA . SER A 1 94 ? 22.302 4.595 -16.042 1.00 47.75 94 SER A CA 1
ATOM 736 C C . SER A 1 94 ? 23.588 3.861 -15.619 1.00 47.75 94 SER A C 1
ATOM 738 O O . SER A 1 94 ? 24.546 3.783 -16.393 1.00 47.75 94 SER A O 1
ATOM 740 N N . GLY A 1 95 ? 23.610 3.314 -14.398 1.00 47.38 95 GLY A N 1
ATOM 741 C CA . GLY A 1 95 ? 24.707 2.529 -13.827 1.00 47.38 95 GLY A CA 1
ATOM 742 C C . GLY A 1 95 ? 24.551 1.011 -13.947 1.00 47.38 95 GLY A C 1
ATOM 743 O O . GLY A 1 95 ? 25.413 0.297 -13.437 1.00 47.38 95 GLY A O 1
ATOM 744 N N . ASP A 1 96 ? 23.496 0.519 -14.599 1.00 49.59 96 ASP A N 1
ATOM 745 C CA . ASP A 1 96 ? 23.190 -0.909 -14.689 1.00 49.59 96 ASP A CA 1
ATOM 746 C C . ASP A 1 96 ? 24.379 -1.759 -15.195 1.00 49.59 96 ASP A C 1
ATOM 748 O O . ASP A 1 96 ? 24.978 -1.497 -16.241 1.00 49.59 96 ASP A O 1
ATOM 752 N N . GLN A 1 97 ? 24.736 -2.782 -14.410 1.00 53.62 97 GLN A N 1
ATOM 753 C CA . GLN A 1 97 ? 25.788 -3.768 -14.707 1.00 53.62 97 GLN A CA 1
ATOM 754 C C . GLN A 1 97 ? 25.252 -5.209 -14.847 1.00 53.62 97 GLN A C 1
ATOM 756 O O . GLN A 1 97 ? 26.042 -6.156 -14.891 1.00 53.62 97 GLN A O 1
ATOM 761 N N . GLY A 1 98 ? 23.933 -5.408 -14.837 1.00 58.56 98 GLY A N 1
ATOM 762 C CA . GLY A 1 98 ? 23.275 -6.711 -14.876 1.00 58.56 98 GLY A CA 1
ATOM 763 C C . GLY A 1 98 ? 22.679 -7.075 -16.242 1.00 58.56 98 GLY A C 1
ATOM 764 O O . GLY A 1 98 ? 23.130 -6.623 -17.293 1.00 58.56 98 GLY A O 1
ATOM 765 N N . VAL A 1 99 ? 21.693 -7.982 -16.237 1.00 68.88 99 VAL A N 1
ATOM 766 C CA . VAL A 1 99 ? 21.003 -8.448 -17.454 1.00 68.88 99 VAL A CA 1
ATOM 767 C C . VAL A 1 99 ? 19.672 -7.715 -17.604 1.00 68.88 99 VAL A C 1
ATOM 769 O O . VAL A 1 99 ? 18.616 -8.270 -17.303 1.00 68.88 99 VAL A O 1
ATOM 772 N N . THR A 1 100 ? 19.734 -6.472 -18.060 1.00 83.75 100 THR A N 1
ATOM 773 C CA . THR A 1 100 ? 18.552 -5.640 -18.313 1.00 83.75 100 THR A CA 1
ATOM 774 C C . THR A 1 100 ? 18.172 -5.682 -19.781 1.00 83.75 100 THR A C 1
ATOM 776 O O . THR A 1 100 ? 19.015 -5.585 -20.677 1.00 83.75 100 THR A O 1
ATOM 779 N N . ASP A 1 101 ? 16.883 -5.870 -20.029 1.00 87.81 101 ASP A N 1
ATOM 780 C CA . ASP A 1 101 ? 16.305 -5.732 -21.358 1.00 87.81 101 ASP A CA 1
ATOM 781 C C . ASP A 1 101 ? 16.032 -4.243 -21.650 1.00 87.81 101 ASP A C 1
ATOM 783 O O . ASP A 1 101 ? 15.981 -3.435 -20.721 1.00 87.81 101 ASP A O 1
ATOM 787 N N . PRO A 1 102 ? 15.852 -3.840 -22.922 1.00 89.69 102 PRO A N 1
ATOM 788 C CA . PRO A 1 102 ? 15.461 -2.471 -23.240 1.00 89.69 102 PRO A CA 1
ATOM 789 C C . PRO A 1 102 ? 14.224 -2.039 -22.451 1.00 89.69 102 PRO A C 1
ATOM 791 O O . PRO A 1 102 ? 13.328 -2.850 -22.206 1.00 89.69 102 PRO A O 1
ATOM 794 N N . GLU A 1 103 ? 14.164 -0.757 -22.095 1.00 88.62 103 GLU A N 1
ATOM 795 C CA . GLU A 1 103 ? 12.990 -0.191 -21.441 1.00 88.62 103 GLU A CA 1
ATOM 796 C C . GLU A 1 103 ? 11.709 -0.509 -22.239 1.00 88.62 103 GLU A C 1
ATOM 798 O O . GLU A 1 103 ? 11.675 -0.291 -23.459 1.00 88.62 103 GLU A O 1
ATOM 803 N N . PRO A 1 104 ? 10.669 -1.062 -21.586 1.00 91.44 104 PRO A N 1
ATOM 804 C CA . PRO A 1 104 ? 9.420 -1.381 -22.257 1.00 91.44 104 PRO A CA 1
ATOM 805 C C . PRO A 1 104 ? 8.726 -0.112 -22.755 1.00 91.44 104 PRO A C 1
ATOM 807 O O . PRO A 1 104 ? 8.765 0.940 -22.121 1.00 91.44 104 PRO A O 1
ATOM 810 N N . ALA A 1 105 ? 8.047 -0.221 -23.897 1.00 94.50 105 ALA A N 1
ATOM 811 C CA . ALA A 1 105 ? 7.241 0.880 -24.409 1.00 94.50 105 ALA A CA 1
ATOM 812 C C . ALA A 1 105 ? 6.081 1.194 -23.443 1.00 94.50 105 ALA A C 1
ATOM 814 O O . ALA A 1 105 ? 5.499 0.257 -22.895 1.00 94.50 105 ALA A O 1
ATOM 815 N N . PRO A 1 106 ? 5.681 2.470 -23.283 1.00 94.81 106 PRO A N 1
ATOM 816 C CA . PRO A 1 106 ? 4.565 2.826 -22.414 1.00 94.81 106 PRO A CA 1
ATOM 817 C C . PRO A 1 106 ? 3.263 2.100 -22.790 1.00 94.81 106 PRO A C 1
ATOM 819 O O . PRO A 1 106 ? 2.809 2.151 -23.936 1.00 94.81 106 PRO A O 1
ATOM 822 N N . VAL A 1 107 ? 2.633 1.473 -21.800 1.00 96.50 107 VAL A N 1
ATOM 823 C CA . VAL A 1 107 ? 1.346 0.778 -21.861 1.00 96.50 107 VAL A CA 1
ATOM 824 C C . VAL A 1 107 ? 0.325 1.585 -21.059 1.00 96.50 107 VAL A C 1
ATOM 826 O O . VAL A 1 107 ? 0.371 1.573 -19.825 1.00 96.50 107 VAL A O 1
ATOM 829 N N . PRO A 1 108 ? -0.616 2.275 -21.735 1.00 95.81 108 PRO A N 1
ATOM 830 C CA . PRO A 1 108 ? -1.627 3.077 -21.065 1.00 95.81 108 PRO A CA 1
ATOM 831 C C . PRO A 1 108 ? -2.466 2.253 -20.088 1.00 95.81 108 PRO A C 1
ATOM 833 O O . PRO A 1 108 ? -3.107 1.268 -20.478 1.00 95.81 108 PRO A O 1
ATOM 836 N N . ALA A 1 109 ? -2.498 2.692 -18.833 1.00 96.88 109 ALA A N 1
ATOM 837 C CA . ALA A 1 109 ? -3.350 2.111 -17.813 1.00 96.88 109 ALA A CA 1
ATOM 838 C C . ALA A 1 109 ? -4.829 2.265 -18.192 1.00 96.88 109 ALA A C 1
ATOM 840 O O . ALA A 1 109 ? -5.283 3.316 -18.652 1.00 96.88 109 ALA A O 1
ATOM 841 N N . LYS A 1 110 ? -5.603 1.200 -17.997 1.00 97.88 110 LYS A N 1
ATOM 842 C CA . LYS A 1 110 ? -7.044 1.175 -18.254 1.00 97.88 110 LYS A CA 1
ATOM 843 C C . LYS A 1 110 ? -7.781 1.198 -16.930 1.00 97.88 110 LYS A C 1
ATOM 845 O O . LYS A 1 110 ? -7.462 0.403 -16.049 1.00 97.88 110 LYS A O 1
ATOM 850 N N . ALA A 1 111 ? -8.792 2.052 -16.817 1.00 98.06 111 ALA A N 1
ATOM 851 C CA . ALA A 1 111 ? -9.684 2.027 -15.667 1.00 98.06 111 ALA A CA 1
ATOM 852 C C . ALA A 1 111 ? -10.309 0.629 -15.523 1.00 98.06 111 ALA A C 1
ATOM 854 O O . ALA A 1 111 ? -10.760 0.024 -16.507 1.00 98.06 111 ALA A O 1
ATOM 855 N N . VAL A 1 112 ? -10.314 0.104 -14.302 1.00 98.56 112 VAL A N 1
ATOM 856 C CA . VAL A 1 112 ? -11.111 -1.074 -13.962 1.00 98.56 112 VAL A CA 1
ATOM 857 C C . VAL A 1 112 ? -12.587 -0.648 -13.989 1.00 98.56 112 VAL A C 1
ATOM 859 O O . VAL A 1 112 ? -12.898 0.477 -13.598 1.00 98.56 112 VAL A O 1
ATOM 862 N N . PRO A 1 113 ? -13.516 -1.475 -14.503 1.00 98.31 113 PRO A N 1
ATOM 863 C CA . PRO A 1 113 ? -14.938 -1.155 -14.420 1.00 98.31 113 PRO A CA 1
ATOM 864 C C . PRO A 1 113 ? -15.383 -0.975 -12.956 1.00 98.31 113 PRO A C 1
ATOM 866 O O . PRO A 1 113 ? -14.923 -1.747 -12.112 1.00 98.31 113 PRO A O 1
ATOM 869 N N . PRO A 1 114 ? -16.270 -0.004 -12.654 1.00 97.62 114 PRO A N 1
ATOM 870 C CA . PRO A 1 114 ? -16.903 0.124 -11.340 1.00 97.62 114 PRO A CA 1
ATOM 871 C C . PRO A 1 114 ? -17.538 -1.180 -10.849 1.00 97.62 114 PRO A C 1
ATOM 873 O O . PRO A 1 114 ? -17.796 -2.080 -11.649 1.00 97.62 114 PRO A O 1
ATOM 876 N N . SER A 1 115 ? -17.817 -1.250 -9.548 1.00 97.56 115 SER A N 1
ATOM 877 C CA . SER A 1 115 ? -17.987 -2.497 -8.791 1.00 97.56 115 SER A CA 1
ATOM 878 C C . SER A 1 115 ? -16.647 -3.226 -8.673 1.00 97.56 115 SER A C 1
ATOM 880 O O . SER A 1 115 ? -16.474 -4.354 -9.140 1.00 97.56 115 SER A O 1
ATOM 882 N N . TYR A 1 116 ? -15.651 -2.543 -8.103 1.00 98.38 116 TYR A N 1
ATOM 883 C CA . TYR A 1 116 ? -14.305 -3.082 -7.882 1.00 98.38 116 TYR A CA 1
ATOM 884 C C . TYR A 1 116 ? -14.310 -4.341 -7.019 1.00 98.38 116 TYR A C 1
ATOM 886 O O . TYR A 1 116 ? -13.508 -5.236 -7.263 1.00 98.38 116 TYR A O 1
ATOM 894 N N . HIS A 1 117 ? -15.261 -4.479 -6.105 1.00 97.94 117 HIS A N 1
ATOM 895 C CA . HIS A 1 117 ? -15.467 -5.699 -5.335 1.00 97.94 117 HIS A CA 1
ATOM 896 C C . HIS A 1 117 ? -15.783 -6.924 -6.204 1.00 97.94 117 HIS A C 1
ATOM 898 O O . HIS A 1 117 ? -15.481 -8.045 -5.810 1.00 97.94 117 HIS A O 1
ATOM 904 N N . GLU A 1 118 ? -16.356 -6.737 -7.396 1.00 97.75 118 GLU A N 1
ATOM 905 C CA . GLU A 1 118 ? -16.586 -7.818 -8.363 1.00 97.75 118 GLU A CA 1
ATOM 906 C C . GLU A 1 118 ? -15.426 -7.937 -9.360 1.00 97.75 118 GLU A C 1
ATOM 908 O O . GLU A 1 118 ? -15.028 -9.039 -9.740 1.00 97.75 118 GLU A O 1
ATOM 913 N N . ASN A 1 119 ? -14.873 -6.802 -9.799 1.00 97.88 119 ASN A N 1
ATOM 914 C CA . ASN A 1 119 ? -13.913 -6.744 -10.904 1.00 97.88 119 ASN A CA 1
ATOM 915 C C . ASN A 1 119 ? -12.439 -6.875 -10.477 1.00 97.88 119 ASN A C 1
ATOM 917 O O . ASN A 1 119 ? -11.589 -7.184 -11.315 1.00 97.88 119 ASN A O 1
ATOM 921 N N . ALA A 1 120 ? -12.130 -6.609 -9.208 1.00 97.56 120 ALA A N 1
ATOM 922 C CA . ALA A 1 120 ? -10.790 -6.589 -8.625 1.00 97.56 120 ALA A CA 1
ATOM 923 C C . ALA A 1 120 ? -10.845 -6.715 -7.085 1.00 97.56 120 ALA A C 1
ATOM 925 O O . ALA A 1 120 ? -10.209 -5.943 -6.373 1.00 97.56 120 ALA A O 1
ATOM 926 N N . ALA A 1 121 ? -11.599 -7.695 -6.572 1.00 97.56 121 ALA A N 1
ATOM 927 C CA . ALA A 1 121 ? -11.921 -7.855 -5.146 1.00 97.56 121 ALA A CA 1
ATOM 928 C C . ALA A 1 121 ? -10.713 -7.802 -4.191 1.00 97.56 121 ALA A C 1
ATOM 930 O O . ALA A 1 121 ? -10.817 -7.322 -3.064 1.00 97.56 121 ALA A O 1
ATOM 931 N N . THR A 1 122 ? -9.558 -8.303 -4.637 1.00 98.19 122 THR A N 1
ATOM 932 C CA . THR A 1 122 ? -8.331 -8.344 -3.835 1.00 98.19 122 THR A CA 1
ATOM 933 C C . THR A 1 122 ? -7.567 -7.023 -3.824 1.00 98.19 122 THR A C 1
ATOM 935 O O . THR A 1 122 ? -6.600 -6.914 -3.081 1.00 98.19 122 THR A O 1
ATOM 938 N N . ALA A 1 123 ? -7.932 -6.035 -4.643 1.00 98.44 123 ALA A N 1
ATOM 939 C CA . ALA A 1 123 ? -7.248 -4.750 -4.709 1.00 98.44 123 ALA A CA 1
ATOM 940 C C . ALA A 1 123 ? -7.837 -3.748 -3.706 1.00 98.44 123 ALA A C 1
ATOM 942 O O . ALA A 1 123 ? -9.054 -3.619 -3.541 1.00 98.44 123 ALA A O 1
ATOM 943 N N . GLY A 1 124 ? -6.963 -2.973 -3.074 1.00 98.50 124 GLY A N 1
ATOM 944 C CA . GLY A 1 124 ? -7.360 -1.870 -2.210 1.00 98.50 124 GLY A CA 1
ATOM 945 C C . GLY A 1 124 ? -6.297 -0.786 -2.132 1.00 98.50 124 GLY A C 1
ATOM 946 O O . GLY A 1 124 ? -5.202 -0.911 -2.690 1.00 98.50 124 GLY A O 1
ATOM 947 N N . LYS A 1 125 ? -6.656 0.296 -1.450 1.00 98.56 125 LYS A N 1
ATOM 948 C CA . LYS A 1 125 ? -5.828 1.489 -1.283 1.00 98.56 125 LYS A CA 1
ATOM 949 C C . LYS A 1 125 ? -5.226 1.485 0.118 1.00 98.56 125 LYS A C 1
ATOM 951 O O . LYS A 1 125 ? -5.910 1.124 1.072 1.00 98.56 125 LYS A O 1
ATOM 956 N N . VAL A 1 126 ? -3.946 1.818 0.231 1.00 98.62 126 VAL A N 1
ATOM 957 C CA . VAL A 1 126 ? -3.243 1.938 1.515 1.00 98.62 126 VAL A CA 1
ATOM 958 C C . VAL A 1 126 ? -3.054 3.408 1.815 1.00 98.62 126 VAL A C 1
ATOM 960 O O . VAL A 1 126 ? -2.560 4.124 0.955 1.00 98.62 126 VAL A O 1
ATOM 963 N N . PHE A 1 127 ? -3.396 3.829 3.021 1.00 98.56 127 PHE A N 1
ATOM 964 C CA . PHE A 1 127 ? -3.205 5.180 3.527 1.00 98.56 127 PHE A CA 1
ATOM 965 C C . PHE A 1 127 ? -2.232 5.152 4.695 1.00 98.56 127 PHE A C 1
ATOM 967 O O . PHE A 1 127 ? -2.242 4.204 5.481 1.00 98.56 127 PHE A O 1
ATOM 974 N N . PHE A 1 128 ? -1.376 6.160 4.800 1.00 98.19 128 PHE A N 1
ATOM 975 C CA . PHE A 1 128 ? -0.398 6.261 5.878 1.00 98.19 128 PHE A CA 1
ATOM 976 C C . PHE A 1 128 ? 0.082 7.697 6.053 1.00 98.19 128 PHE A C 1
ATOM 978 O O . PHE A 1 128 ? -0.077 8.531 5.168 1.00 98.19 128 PHE A O 1
ATOM 985 N N . ASP A 1 129 ? 0.687 7.993 7.196 1.00 97.38 129 ASP A N 1
ATOM 986 C CA . ASP A 1 129 ? 1.358 9.262 7.437 1.00 97.38 129 ASP A CA 1
ATOM 987 C C . ASP A 1 129 ? 2.875 9.101 7.336 1.00 97.38 129 ASP A C 1
ATOM 989 O O . ASP A 1 129 ? 3.470 8.182 7.910 1.00 97.38 129 ASP A O 1
ATOM 993 N N . ALA A 1 130 ? 3.485 10.052 6.635 1.00 95.38 130 ALA A N 1
ATOM 994 C CA . ALA A 1 130 ? 4.917 10.232 6.467 1.00 95.38 130 ALA A CA 1
ATOM 995 C C . ALA A 1 130 ? 5.342 11.629 6.966 1.00 95.38 130 ALA A C 1
ATOM 997 O O . ALA A 1 130 ? 4.487 12.480 7.238 1.00 95.38 130 ALA A O 1
ATOM 998 N N . PRO A 1 131 ? 6.653 11.907 7.098 1.00 93.38 131 PRO A N 1
ATOM 999 C CA . PRO A 1 131 ? 7.138 13.252 7.416 1.00 93.38 131 PRO A CA 1
ATOM 1000 C C . PRO A 1 131 ? 6.636 14.344 6.465 1.00 93.38 131 PRO A C 1
ATOM 1002 O O . PRO A 1 131 ? 6.468 15.489 6.882 1.00 93.38 131 PRO A O 1
ATOM 1005 N N . GLU A 1 132 ? 6.401 13.994 5.204 1.00 90.50 132 GLU A N 1
ATOM 1006 C CA . GLU A 1 132 ? 5.973 14.900 4.142 1.00 90.50 132 GLU A CA 1
ATOM 1007 C C . GLU A 1 132 ? 4.465 15.186 4.167 1.00 90.50 132 GLU A C 1
ATOM 1009 O O . GLU A 1 132 ? 4.037 16.225 3.666 1.00 90.50 132 GLU A O 1
ATOM 1014 N N . GLY A 1 133 ? 3.665 14.312 4.783 1.00 93.94 133 GLY A N 1
ATOM 1015 C CA . GLY A 1 133 ? 2.215 14.446 4.825 1.00 93.94 133 GLY A CA 1
ATOM 1016 C C . GLY A 1 133 ? 1.484 13.109 4.855 1.00 93.94 133 GLY A C 1
ATOM 1017 O O . GLY A 1 133 ? 2.039 12.068 5.205 1.00 93.94 133 GLY A O 1
ATOM 1018 N N . THR A 1 134 ? 0.203 13.169 4.509 1.00 95.62 134 THR A N 1
ATOM 1019 C CA . THR A 1 134 ? -0.652 11.997 4.354 1.00 95.62 134 THR A CA 1
ATOM 1020 C C . THR A 1 134 ? -0.458 11.415 2.958 1.00 95.62 134 THR A C 1
ATOM 1022 O O . THR A 1 134 ? -0.640 12.106 1.957 1.00 95.62 134 THR A O 1
ATOM 1025 N N . MET A 1 135 ? -0.099 10.138 2.915 1.00 95.75 135 MET A N 1
ATOM 1026 C CA . MET A 1 135 ? 0.368 9.456 1.722 1.00 95.75 135 MET A CA 1
ATOM 1027 C C . MET A 1 135 ? -0.521 8.270 1.354 1.00 95.75 135 MET A C 1
ATOM 1029 O O . MET A 1 135 ? -1.305 7.768 2.171 1.00 95.75 135 MET A O 1
ATOM 1033 N N . VAL A 1 136 ? -0.363 7.789 0.123 1.00 96.88 136 VAL A N 1
ATOM 1034 C CA . VAL A 1 136 ? -1.174 6.718 -0.428 1.00 96.88 136 VAL A CA 1
ATOM 1035 C C . VAL A 1 136 ? -0.399 5.744 -1.301 1.00 96.88 136 VAL A C 1
ATOM 1037 O O . VAL A 1 136 ? 0.468 6.116 -2.078 1.00 96.88 136 VAL A O 1
ATOM 1040 N N . CYS A 1 137 ? -0.770 4.476 -1.201 1.00 97.62 137 CYS A N 1
ATOM 1041 C CA . CYS A 1 137 ? -0.262 3.379 -2.009 1.00 97.62 137 CYS A CA 1
ATOM 1042 C C . CYS A 1 137 ? -1.410 2.455 -2.435 1.00 97.62 137 CYS A C 1
ATOM 1044 O O . CYS A 1 137 ? -2.587 2.678 -2.136 1.00 97.62 137 CYS A O 1
ATOM 1046 N N . SER A 1 138 ? -1.065 1.371 -3.124 1.00 98.38 138 SER A N 1
ATOM 1047 C CA . SER A 1 138 ? -1.968 0.246 -3.373 1.00 98.38 138 SER A CA 1
ATOM 1048 C C . SER A 1 138 ? -1.483 -1.006 -2.648 1.00 98.38 138 SER A C 1
ATOM 1050 O O . SER A 1 138 ? -0.289 -1.172 -2.389 1.00 98.38 138 SER A O 1
ATOM 1052 N N . ALA A 1 139 ? -2.406 -1.910 -2.339 1.00 98.56 139 ALA A N 1
ATOM 1053 C CA . ALA A 1 139 ? -2.071 -3.232 -1.828 1.00 98.56 139 ALA A CA 1
ATOM 1054 C C . ALA A 1 139 ? -3.039 -4.295 -2.341 1.00 98.56 139 ALA A C 1
ATOM 1056 O O . ALA A 1 139 ? -4.126 -4.002 -2.847 1.00 98.56 139 ALA A O 1
ATOM 1057 N N . THR A 1 140 ? -2.613 -5.544 -2.198 1.00 98.75 140 THR A N 1
ATOM 1058 C CA . THR A 1 140 ? -3.367 -6.725 -2.612 1.00 98.75 140 THR A CA 1
ATOM 1059 C C . THR A 1 140 ? -3.630 -7.628 -1.417 1.00 98.75 140 THR A C 1
ATOM 1061 O O . THR A 1 140 ? -2.697 -7.958 -0.694 1.00 98.75 140 THR A O 1
ATOM 1064 N N . VAL A 1 141 ? -4.867 -8.087 -1.233 1.00 98.81 141 VAL A N 1
ATOM 1065 C CA . VAL A 1 141 ? -5.204 -9.154 -0.281 1.00 98.81 141 VAL A CA 1
ATOM 1066 C C . VAL A 1 141 ? -4.558 -10.457 -0.744 1.00 98.81 141 VAL A C 1
ATOM 1068 O O . VAL A 1 141 ? -4.839 -10.948 -1.842 1.00 98.81 141 VAL A O 1
ATOM 1071 N N . VAL A 1 142 ? -3.691 -11.022 0.093 1.00 98.69 142 VAL A N 1
ATOM 1072 C CA . VAL A 1 142 ? -2.918 -12.229 -0.222 1.00 98.69 142 VAL A CA 1
ATOM 1073 C C . VAL A 1 142 ? -3.247 -13.366 0.725 1.00 98.69 142 VAL A C 1
ATOM 1075 O O . VAL A 1 142 ? -3.666 -13.151 1.857 1.00 98.69 142 VAL A O 1
ATOM 1078 N N . GLN A 1 143 ? -3.093 -14.596 0.249 1.00 98.44 143 GLN A N 1
ATOM 1079 C CA . GLN A 1 143 ? -3.355 -15.790 1.044 1.00 98.44 143 GLN A CA 1
ATOM 1080 C C . GLN A 1 143 ? -2.408 -15.861 2.241 1.00 98.44 143 GLN A C 1
ATOM 1082 O O . GLN A 1 143 ? -1.209 -15.622 2.110 1.00 98.44 143 GLN A O 1
ATOM 1087 N N . ASP A 1 144 ? -2.951 -16.260 3.387 1.00 97.31 144 ASP A N 1
ATOM 1088 C CA . ASP A 1 144 ? -2.179 -16.579 4.581 1.00 97.31 144 ASP A CA 1
ATOM 1089 C C . ASP A 1 144 ? -2.062 -18.107 4.715 1.00 97.31 144 ASP A C 1
ATOM 1091 O O . ASP A 1 144 ? -3.059 -18.778 5.010 1.00 97.31 144 ASP A O 1
ATOM 1095 N N . PRO A 1 145 ? -0.865 -18.694 4.523 1.00 94.69 145 PRO A N 1
ATOM 1096 C CA . PRO A 1 145 ? -0.661 -20.127 4.708 1.00 94.69 145 PRO A CA 1
ATOM 1097 C C . PRO A 1 145 ? -0.982 -20.622 6.126 1.00 94.69 145 PRO A C 1
ATOM 1099 O O . PRO A 1 145 ? -1.304 -21.800 6.292 1.00 94.69 145 PRO A O 1
ATOM 1102 N N . ALA A 1 146 ? -0.890 -19.758 7.144 1.00 96.31 146 ALA A N 1
ATOM 1103 C CA . ALA A 1 146 ? -1.229 -20.090 8.526 1.00 96.31 146 ALA A CA 1
ATOM 1104 C C . ALA A 1 146 ? -2.747 -20.066 8.786 1.00 96.31 146 ALA A C 1
ATOM 1106 O O . ALA A 1 146 ? -3.220 -20.797 9.658 1.00 96.31 146 ALA A O 1
ATOM 1107 N N . HIS A 1 147 ? -3.514 -19.305 7.995 1.00 96.69 147 HIS A N 1
ATOM 1108 C CA . HIS A 1 147 ? -4.973 -19.190 8.105 1.00 96.69 147 HIS A CA 1
ATOM 1109 C C . HIS A 1 147 ? -5.676 -19.325 6.736 1.00 96.69 147 HIS A C 1
ATOM 1111 O O . HIS A 1 147 ? -6.266 -18.361 6.240 1.00 96.69 147 HIS A O 1
ATOM 1117 N N . PRO A 1 148 ? -5.668 -20.520 6.109 1.00 97.12 148 PRO A N 1
ATOM 1118 C CA . PRO A 1 148 ? -6.233 -20.705 4.772 1.00 97.12 148 PRO A CA 1
ATOM 1119 C C . PRO A 1 148 ? -7.720 -20.332 4.689 1.00 97.12 148 PRO A C 1
ATOM 1121 O O . PRO A 1 148 ? -8.531 -20.825 5.479 1.00 97.12 148 PRO A O 1
ATOM 1124 N N . GLY A 1 149 ? -8.083 -19.497 3.710 1.00 97.88 149 GLY A N 1
ATOM 1125 C CA . GLY A 1 149 ? -9.453 -19.011 3.510 1.00 97.88 149 GLY A CA 1
ATOM 1126 C C . GLY A 1 149 ? -9.892 -17.936 4.508 1.00 97.88 149 GLY A C 1
ATOM 1127 O O . GLY A 1 149 ? -11.062 -17.558 4.513 1.00 97.88 149 GLY A O 1
ATOM 1128 N N . LYS A 1 150 ? -8.986 -17.504 5.394 1.00 97.94 150 LYS A N 1
ATOM 1129 C CA . LYS A 1 150 ? -9.235 -16.554 6.481 1.00 97.94 150 LYS A CA 1
ATOM 1130 C C . LYS A 1 150 ? -8.102 -15.542 6.628 1.00 97.94 150 LYS A C 1
ATOM 1132 O O . LYS A 1 150 ? -7.807 -15.098 7.737 1.00 97.94 150 LYS A O 1
ATOM 1137 N N . SER A 1 151 ? -7.456 -15.184 5.522 1.00 98.31 151 SER A N 1
ATOM 1138 C CA . SER A 1 151 ? -6.343 -14.245 5.544 1.00 98.31 151 SER A CA 1
ATOM 1139 C C . SER A 1 151 ? -6.769 -12.861 6.035 1.00 98.31 151 SER A C 1
ATOM 1141 O O . SER A 1 151 ? -7.855 -12.370 5.708 1.00 98.31 151 SER A O 1
ATOM 1143 N N . ASN A 1 152 ? -5.869 -12.240 6.794 1.00 98.25 152 ASN A N 1
ATOM 1144 C CA . ASN A 1 152 ? -5.852 -10.821 7.150 1.00 98.25 152 ASN A CA 1
ATOM 1145 C C . ASN A 1 152 ? -4.576 -10.144 6.622 1.00 98.25 152 ASN A C 1
ATOM 1147 O O . ASN A 1 152 ? -4.123 -9.147 7.172 1.00 98.25 152 ASN A O 1
ATOM 1151 N N . MET A 1 153 ? -3.961 -10.714 5.586 1.00 98.50 153 MET A N 1
ATOM 1152 C CA . MET A 1 153 ? -2.674 -10.272 5.059 1.00 98.50 153 MET A CA 1
ATOM 1153 C C . MET A 1 153 ? -2.864 -9.483 3.768 1.00 98.50 153 MET A C 1
ATOM 1155 O O . MET A 1 153 ? -3.579 -9.917 2.859 1.00 98.50 153 MET A O 1
ATOM 1159 N N . VAL A 1 154 ? -2.171 -8.353 3.659 1.00 98.75 154 VAL A N 1
ATOM 1160 C CA . VAL A 1 154 ? -2.055 -7.584 2.418 1.00 98.75 154 VAL A CA 1
ATOM 1161 C C . VAL A 1 154 ? -0.593 -7.416 2.018 1.00 98.75 154 VAL A C 1
ATOM 1163 O O . VAL A 1 154 ? 0.284 -7.245 2.863 1.00 98.75 154 VAL A O 1
ATOM 1166 N N . TRP A 1 155 ? -0.330 -7.481 0.716 1.00 98.69 155 TRP A N 1
ATOM 1167 C CA . TRP A 1 155 ? 0.983 -7.292 0.108 1.00 98.69 155 TRP A CA 1
ATOM 1168 C C . TRP A 1 155 ? 1.073 -5.912 -0.537 1.00 98.69 155 TRP A C 1
ATOM 1170 O O . TRP A 1 155 ? 0.178 -5.517 -1.288 1.00 98.69 155 TRP A O 1
ATOM 1180 N N . THR A 1 156 ? 2.155 -5.191 -0.263 1.00 98.31 156 THR A N 1
ATOM 1181 C CA . THR A 1 156 ? 2.432 -3.850 -0.797 1.00 98.31 156 THR A CA 1
ATOM 1182 C C . THR A 1 156 ? 3.940 -3.654 -0.998 1.00 98.31 156 THR A C 1
ATOM 1184 O O . THR A 1 156 ? 4.708 -4.613 -0.897 1.00 98.31 156 THR A O 1
ATOM 1187 N N . ALA A 1 157 ? 4.378 -2.440 -1.323 1.00 96.38 157 ALA A N 1
ATOM 1188 C CA . ALA A 1 157 ? 5.792 -2.106 -1.449 1.00 96.38 157 ALA A CA 1
ATOM 1189 C C . ALA A 1 157 ? 6.420 -1.764 -0.085 1.00 96.38 157 ALA A C 1
ATOM 1191 O O . ALA A 1 157 ? 5.752 -1.276 0.829 1.00 96.38 157 ALA A O 1
ATOM 1192 N N . GLY A 1 158 ? 7.725 -1.988 0.052 1.00 95.94 158 GLY A N 1
ATOM 1193 C CA . GLY A 1 158 ? 8.490 -1.629 1.247 1.00 95.94 158 GLY A CA 1
ATOM 1194 C C . GLY A 1 158 ? 8.463 -0.126 1.523 1.00 95.94 158 GLY A C 1
ATOM 1195 O O . GLY A 1 158 ? 8.306 0.297 2.669 1.00 95.94 158 GLY A O 1
ATOM 1196 N N . HIS A 1 159 ? 8.533 0.687 0.472 1.00 94.62 159 HIS A N 1
ATOM 1197 C CA . HIS A 1 159 ? 8.456 2.142 0.566 1.00 94.62 159 HIS A CA 1
ATOM 1198 C C . HIS A 1 159 ? 7.071 2.658 0.973 1.00 94.62 159 HIS A C 1
ATOM 1200 O O . HIS A 1 159 ? 6.964 3.816 1.347 1.00 94.62 159 HIS A O 1
ATOM 1206 N N . CYS A 1 160 ? 6.017 1.839 0.920 1.00 95.81 160 CYS A N 1
ATOM 1207 C CA . CYS A 1 160 ? 4.692 2.231 1.409 1.00 95.81 160 CYS A CA 1
ATOM 1208 C C . CYS A 1 160 ? 4.577 2.113 2.934 1.00 95.81 160 CYS A C 1
ATOM 1210 O O . CYS A 1 160 ? 3.613 2.590 3.523 1.00 95.81 160 CYS A O 1
ATOM 1212 N N . VAL A 1 161 ? 5.537 1.446 3.587 1.00 97.06 161 VAL A N 1
ATOM 1213 C CA . VAL A 1 161 ? 5.490 1.173 5.032 1.00 97.06 161 VAL A CA 1
ATOM 1214 C C . VAL A 1 161 ? 6.718 1.670 5.789 1.00 97.06 161 VAL A C 1
ATOM 1216 O O . VAL A 1 161 ? 6.630 1.885 6.995 1.00 97.06 161 VAL A O 1
ATOM 1219 N N . HIS A 1 162 ? 7.855 1.867 5.115 1.00 96.19 162 HIS A N 1
ATOM 1220 C CA . HIS A 1 162 ? 9.120 2.217 5.757 1.00 96.19 162 HIS A CA 1
ATOM 1221 C C . HIS A 1 162 ? 9.982 3.137 4.883 1.00 96.19 162 HIS A C 1
ATOM 1223 O O . HIS A 1 162 ? 10.221 2.846 3.709 1.00 96.19 162 HIS A O 1
ATOM 1229 N N . ALA A 1 163 ? 10.575 4.172 5.484 1.00 94.69 163 ALA A N 1
ATOM 1230 C CA . ALA A 1 163 ? 11.399 5.194 4.818 1.00 94.69 163 ALA A CA 1
ATOM 1231 C C . ALA A 1 163 ? 12.812 4.720 4.378 1.00 94.69 163 ALA A C 1
ATOM 1233 O O . ALA A 1 163 ? 13.741 5.523 4.232 1.00 94.69 163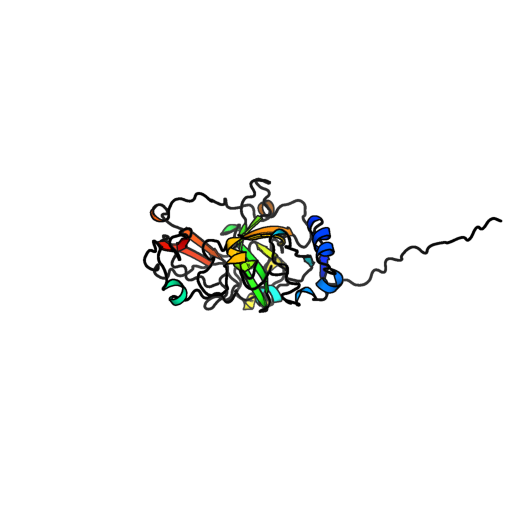 ALA A O 1
ATOM 1234 N N . GLY A 1 164 ? 12.999 3.407 4.204 1.00 93.94 164 GLY A N 1
ATOM 1235 C CA . GLY A 1 164 ? 14.279 2.771 3.873 1.00 93.94 164 GLY A CA 1
ATOM 1236 C C . GLY A 1 164 ? 15.437 3.221 4.772 1.00 93.94 164 GLY A C 1
ATOM 1237 O O . GLY A 1 164 ? 15.273 3.405 5.975 1.00 93.94 164 GLY A O 1
ATOM 1238 N N . LYS A 1 165 ? 16.611 3.464 4.191 1.00 92.50 165 LYS A N 1
ATOM 1239 C CA . LYS A 1 165 ? 17.875 3.819 4.860 1.00 92.50 165 LYS A CA 1
ATOM 1240 C C . LYS A 1 165 ? 17.831 5.082 5.726 1.00 92.50 165 LYS A C 1
ATOM 1242 O O . LYS A 1 165 ? 18.672 5.244 6.608 1.00 92.50 165 LYS A O 1
ATOM 1247 N N . LYS A 1 166 ? 16.916 6.016 5.451 1.00 89.69 166 LYS A N 1
ATOM 1248 C CA . LYS A 1 166 ? 16.943 7.373 6.032 1.00 89.69 166 LYS A CA 1
ATOM 1249 C C . LYS A 1 166 ? 15.939 7.608 7.164 1.00 89.69 166 LYS A C 1
ATOM 1251 O O . LYS A 1 166 ? 15.980 8.694 7.747 1.00 89.69 166 LYS A O 1
ATOM 1256 N N . GLY A 1 167 ? 15.088 6.633 7.480 1.00 93.31 167 GLY A N 1
ATOM 1257 C CA . GLY A 1 167 ? 14.060 6.765 8.514 1.00 93.31 167 GLY A CA 1
ATOM 1258 C C . GLY A 1 167 ? 13.547 5.420 9.018 1.00 93.31 167 GLY A C 1
ATOM 1259 O O . GLY A 1 167 ? 14.252 4.417 8.927 1.00 93.31 167 GLY A O 1
ATOM 1260 N N . GLY A 1 168 ? 12.340 5.421 9.570 1.00 95.44 168 GLY A N 1
ATOM 1261 C CA . GLY A 1 168 ? 11.707 4.252 10.173 1.00 95.44 168 GLY A CA 1
ATOM 1262 C C . GLY A 1 168 ? 10.351 3.917 9.552 1.00 95.44 168 GLY A C 1
ATOM 1263 O O . GLY A 1 168 ? 10.052 4.289 8.413 1.00 95.44 168 GLY A O 1
ATOM 1264 N N . TRP A 1 169 ? 9.517 3.240 10.337 1.00 97.25 169 TRP A N 1
ATOM 1265 C CA . TRP A 1 169 ? 8.146 2.869 9.993 1.00 97.25 169 TRP A CA 1
ATOM 1266 C C . TRP A 1 169 ? 7.229 4.083 9.836 1.00 97.25 169 TRP A C 1
ATOM 1268 O O . TRP A 1 169 ? 7.192 4.958 10.703 1.00 97.25 169 TRP A O 1
ATOM 1278 N N . TYR A 1 170 ? 6.443 4.116 8.764 1.00 97.31 170 TYR A N 1
ATOM 1279 C CA . TYR A 1 170 ? 5.343 5.066 8.644 1.00 97.31 170 TYR A CA 1
ATOM 1280 C C . TYR A 1 170 ? 4.235 4.755 9.651 1.00 97.31 170 TYR A C 1
ATOM 1282 O O . TYR A 1 170 ? 4.150 3.659 10.210 1.00 97.31 170 TYR A O 1
ATOM 1290 N N . ARG A 1 171 ? 3.403 5.759 9.921 1.00 96.88 171 ARG A N 1
ATOM 1291 C CA . ARG A 1 171 ? 2.418 5.733 11.008 1.00 96.88 171 ARG A CA 1
ATOM 1292 C C . ARG A 1 171 ? 1.010 5.731 10.440 1.00 96.88 171 ARG A C 1
ATOM 1294 O O . ARG A 1 171 ? 0.800 6.100 9.289 1.00 96.88 171 ARG A O 1
ATOM 1301 N N . ASN A 1 172 ? 0.054 5.319 11.264 1.00 97.19 172 ASN A N 1
ATOM 1302 C CA . ASN A 1 172 ? -1.368 5.294 10.934 1.00 97.19 172 ASN A CA 1
ATOM 1303 C C . ASN A 1 172 ? -1.683 4.488 9.666 1.00 97.19 172 ASN A C 1
ATOM 1305 O O . ASN A 1 172 ? -2.575 4.843 8.907 1.00 97.19 172 ASN A O 1
ATOM 1309 N N . ILE A 1 173 ? -0.939 3.408 9.416 1.00 98.44 173 ILE A N 1
ATOM 1310 C CA . ILE A 1 173 ? -1.091 2.631 8.184 1.00 98.44 173 ILE A CA 1
ATOM 1311 C C . ILE A 1 173 ? -2.444 1.914 8.197 1.00 98.44 173 ILE A C 1
ATOM 1313 O O . ILE A 1 173 ? -2.727 1.129 9.109 1.00 98.44 173 ILE A O 1
ATOM 1317 N N . ALA A 1 174 ? -3.255 2.145 7.171 1.00 98.56 174 ALA A N 1
ATOM 1318 C CA . ALA A 1 174 ? -4.545 1.502 6.977 1.00 98.56 174 ALA A CA 1
ATOM 1319 C C . ALA A 1 174 ? -4.740 1.059 5.526 1.00 98.56 174 ALA A C 1
ATOM 1321 O O . ALA A 1 174 ? -4.209 1.650 4.592 1.00 98.56 174 ALA A O 1
ATOM 1322 N N . PHE A 1 175 ? -5.525 0.009 5.339 1.00 98.81 175 PHE A N 1
ATOM 1323 C CA . PHE A 1 175 ? -5.908 -0.565 4.062 1.00 98.81 175 PHE A CA 1
ATOM 1324 C C . PHE A 1 175 ? -7.425 -0.479 3.896 1.00 98.81 175 PHE A C 1
ATOM 1326 O O . PHE A 1 175 ? -8.183 -0.858 4.789 1.00 98.81 175 PHE A O 1
ATOM 1333 N N . VAL A 1 176 ? -7.869 -0.018 2.730 1.00 98.69 176 VAL A N 1
ATOM 1334 C CA . VAL A 1 176 ? -9.283 0.061 2.359 1.00 98.69 176 VAL A CA 1
ATOM 1335 C C . VAL A 1 176 ? -9.526 -0.814 1.124 1.00 98.69 176 VAL A C 1
ATOM 1337 O O . VAL A 1 176 ? -9.165 -0.423 0.004 1.00 98.69 176 VAL A O 1
ATOM 1340 N N . PRO A 1 177 ? -10.112 -2.013 1.295 1.00 98.38 177 PRO A N 1
ATOM 1341 C CA . PRO A 1 177 ? -10.475 -2.869 0.173 1.00 98.38 177 PRO A CA 1
ATOM 1342 C C . PRO A 1 177 ? -11.610 -2.250 -0.645 1.00 98.38 177 PRO A C 1
ATOM 1344 O O . PRO A 1 177 ? -12.571 -1.722 -0.088 1.00 98.38 177 PRO A O 1
ATOM 1347 N N . SER A 1 178 ? -11.521 -2.357 -1.976 1.00 98.06 178 SER A N 1
ATOM 1348 C CA . SER A 1 178 ? -12.511 -1.780 -2.906 1.00 98.06 178 SER A CA 1
ATOM 1349 C C . SER A 1 178 ? -12.802 -0.290 -2.656 1.00 98.06 178 SER A C 1
ATOM 1351 O O . SER A 1 178 ? -13.950 0.144 -2.733 1.00 98.06 178 SER A O 1
ATOM 1353 N N . TYR A 1 179 ? -11.763 0.495 -2.345 1.00 98.50 179 TYR A N 1
ATOM 1354 C CA . TYR A 1 179 ? -11.871 1.949 -2.202 1.00 98.50 179 TYR A CA 1
ATOM 1355 C C . TYR A 1 179 ? -12.564 2.587 -3.417 1.00 98.50 179 TYR A C 1
ATOM 1357 O O . TYR A 1 179 ? -12.192 2.320 -4.561 1.00 98.50 179 TYR A O 1
ATOM 1365 N N . ASN A 1 180 ? -13.553 3.449 -3.171 1.00 98.31 180 ASN A N 1
ATOM 1366 C CA . ASN A 1 180 ? -14.393 4.060 -4.200 1.00 98.31 180 ASN A CA 1
ATOM 1367 C C . ASN A 1 180 ? -14.953 3.006 -5.173 1.00 98.31 180 ASN A C 1
ATOM 1369 O O . ASN A 1 180 ? -14.809 3.117 -6.391 1.00 98.31 180 ASN A O 1
ATOM 1373 N N . ASP A 1 181 ? -15.584 1.965 -4.625 1.00 98.25 181 ASP A N 1
ATOM 1374 C CA . ASP A 1 181 ? -16.099 0.809 -5.369 1.00 98.25 181 ASP A CA 1
ATOM 1375 C C . ASP A 1 181 ? -16.959 1.193 -6.585 1.00 98.25 181 ASP A C 1
ATOM 1377 O O . ASP A 1 181 ? -16.901 0.553 -7.636 1.00 98.25 181 ASP A O 1
ATOM 1381 N N . ALA A 1 182 ? -17.722 2.282 -6.472 1.00 97.94 182 ALA A N 1
ATOM 1382 C CA . ALA A 1 182 ? -18.577 2.807 -7.534 1.00 97.94 182 ALA A CA 1
ATOM 1383 C C . ALA A 1 182 ? -17.825 3.606 -8.622 1.00 97.94 182 ALA A C 1
ATOM 1385 O O . ALA A 1 182 ? -18.447 4.062 -9.583 1.00 97.94 182 ALA A O 1
ATOM 1386 N N . GLY A 1 183 ? -16.509 3.794 -8.499 1.00 97.44 183 GLY A N 1
ATOM 1387 C CA . GLY A 1 183 ? -15.675 4.511 -9.466 1.00 97.44 183 GLY A CA 1
ATOM 1388 C C . GLY A 1 183 ? -16.069 5.979 -9.655 1.00 97.44 183 GLY A C 1
ATOM 1389 O O . GLY A 1 183 ? -15.930 6.517 -10.762 1.00 97.44 183 GLY A O 1
ATOM 1390 N N . ARG A 1 184 ? -16.570 6.624 -8.594 1.00 97.69 184 ARG A N 1
ATOM 1391 C CA . ARG A 1 184 ? -16.984 8.034 -8.587 1.00 97.69 184 ARG A CA 1
ATOM 1392 C C . ARG A 1 184 ? -15.797 8.953 -8.878 1.00 97.69 184 ARG A C 1
ATOM 1394 O O . ARG A 1 184 ? -14.644 8.615 -8.618 1.00 97.69 184 ARG A O 1
ATOM 1401 N N . SER A 1 185 ? -16.064 10.096 -9.493 1.00 96.06 185 SER A N 1
ATOM 1402 C CA . SER A 1 185 ? -15.081 11.170 -9.670 1.00 96.06 185 SER A CA 1
ATOM 1403 C C . SER A 1 185 ? -14.779 11.881 -8.350 1.00 96.06 185 SER A C 1
ATOM 1405 O O . SER A 1 185 ? -15.604 11.865 -7.442 1.00 96.06 185 SER A O 1
ATOM 1407 N N . THR A 1 186 ? -13.641 12.573 -8.266 1.00 94.00 186 THR A N 1
ATOM 1408 C CA . THR A 1 186 ? -13.251 13.369 -7.087 1.00 94.00 186 THR A CA 1
ATOM 1409 C C . THR A 1 186 ? -14.349 14.332 -6.634 1.00 94.00 186 THR A C 1
ATOM 1411 O O . THR A 1 186 ? -14.656 14.391 -5.450 1.00 94.00 186 THR A O 1
ATOM 1414 N N . ALA A 1 187 ? -15.016 15.014 -7.572 1.00 94.81 187 ALA A N 1
ATOM 1415 C CA . ALA A 1 187 ? -16.114 15.932 -7.259 1.00 94.81 187 ALA A CA 1
ATOM 1416 C C . ALA A 1 187 ? -17.354 15.221 -6.679 1.00 94.81 187 ALA A C 1
ATOM 1418 O O . ALA A 1 187 ? -18.056 15.767 -5.834 1.00 94.81 187 ALA A O 1
ATOM 1419 N N . GLU A 1 188 ? -17.643 13.994 -7.118 1.00 95.88 188 GLU A N 1
ATOM 1420 C CA . GLU A 1 188 ? -18.734 13.190 -6.550 1.00 95.88 188 GLU A CA 1
ATOM 1421 C C . GLU A 1 188 ? -18.381 12.649 -5.156 1.00 95.88 188 GLU A C 1
ATOM 1423 O O . GLU A 1 188 ? -19.282 12.403 -4.355 1.00 95.88 188 GLU A O 1
ATOM 1428 N N . LEU A 1 189 ? -17.087 12.477 -4.861 1.00 95.44 189 LEU A N 1
ATOM 1429 C CA . LEU A 1 189 ? -16.595 12.013 -3.563 1.00 95.44 189 LEU A CA 1
ATOM 1430 C C . LEU A 1 189 ? -16.637 13.091 -2.472 1.00 95.44 189 LEU A C 1
ATOM 1432 O O . LEU A 1 189 ? -16.694 12.733 -1.303 1.00 95.44 189 LEU A O 1
ATOM 1436 N N . GLU A 1 190 ? -16.691 14.382 -2.818 1.00 93.94 190 GLU A N 1
ATOM 1437 C CA . GLU A 1 190 ? -16.803 15.491 -1.845 1.00 93.94 190 GLU A CA 1
ATOM 1438 C C . GLU A 1 190 ? -18.013 15.369 -0.904 1.00 93.94 190 GLU A C 1
ATOM 1440 O O . GLU A 1 190 ? -18.014 15.930 0.184 1.00 93.94 190 GLU A O 1
ATOM 1445 N N . ASN A 1 191 ? -19.060 14.656 -1.326 1.00 92.06 191 ASN A N 1
ATOM 1446 C CA . ASN A 1 191 ? -20.277 14.452 -0.537 1.00 92.06 191 ASN A CA 1
ATOM 1447 C C . ASN A 1 191 ? -20.537 12.971 -0.226 1.00 92.06 191 ASN A C 1
ATOM 1449 O O . ASN A 1 191 ? -21.640 12.628 0.204 1.00 92.06 191 ASN A O 1
ATOM 1453 N N . ALA A 1 192 ? -19.573 12.089 -0.504 1.00 93.94 192 ALA A N 1
ATOM 1454 C CA . ALA A 1 192 ? -19.736 10.661 -0.282 1.00 93.94 192 ALA A CA 1
ATOM 1455 C C . ALA A 1 192 ? -19.529 10.312 1.197 1.00 93.94 192 ALA A C 1
ATOM 1457 O O . ALA A 1 192 ? -18.648 10.849 1.866 1.00 93.94 192 ALA A O 1
ATOM 1458 N N . THR A 1 193 ? -20.347 9.398 1.711 1.00 94.94 193 THR A N 1
ATOM 1459 C CA . THR A 1 193 ? -20.195 8.883 3.081 1.00 94.94 193 THR A CA 1
ATOM 1460 C C . THR A 1 193 ? -19.032 7.894 3.171 1.00 94.94 193 THR A C 1
ATOM 1462 O O . THR A 1 193 ? -18.665 7.288 2.163 1.00 94.94 193 THR A O 1
ATOM 1465 N N . GLU A 1 194 ? -18.510 7.646 4.375 1.00 93.31 194 GLU A N 1
ATOM 1466 C CA . GLU A 1 194 ? -17.482 6.617 4.611 1.00 93.31 194 GLU A CA 1
ATOM 1467 C C . GLU A 1 194 ? -17.899 5.264 4.015 1.00 93.31 194 GLU A C 1
ATOM 1469 O O . GLU A 1 194 ? -17.120 4.651 3.296 1.00 93.31 194 GLU A O 1
ATOM 1474 N N . GLU A 1 195 ? -19.156 4.842 4.179 1.00 94.62 195 GLU A N 1
ATOM 1475 C CA . GLU A 1 195 ? -19.659 3.567 3.651 1.00 94.62 195 GLU A CA 1
ATOM 1476 C C . GLU A 1 195 ? -19.732 3.511 2.117 1.00 94.62 195 GLU A C 1
ATOM 1478 O O . GLU A 1 195 ? -19.736 2.427 1.535 1.00 94.62 195 GLU A O 1
ATOM 1483 N N . GLU A 1 196 ? -19.798 4.658 1.439 1.00 95.88 196 GLU A N 1
ATOM 1484 C CA . GLU A 1 196 ? -19.777 4.716 -0.028 1.00 95.88 196 GLU A CA 1
ATOM 1485 C C . GLU A 1 196 ? -18.346 4.647 -0.572 1.00 95.88 196 GLU A C 1
ATOM 1487 O O . GLU A 1 196 ? -18.127 4.133 -1.671 1.00 95.88 196 GLU A O 1
ATOM 1492 N N . ILE A 1 197 ? -17.378 5.162 0.189 1.00 96.56 197 ILE A N 1
ATOM 1493 C CA . ILE A 1 197 ? -15.959 5.190 -0.180 1.00 96.56 197 ILE A CA 1
ATOM 1494 C C . ILE A 1 197 ? -15.252 3.897 0.239 1.00 96.56 197 ILE A C 1
ATOM 1496 O O . ILE A 1 197 ? -14.448 3.360 -0.519 1.00 96.56 197 ILE A O 1
ATOM 1500 N N . ALA A 1 198 ? -15.565 3.386 1.422 1.00 97.44 198 ALA A N 1
ATOM 1501 C CA . ALA A 1 198 ? -14.968 2.220 2.055 1.00 97.44 198 ALA A CA 1
ATOM 1502 C C . ALA A 1 198 ? -16.067 1.199 2.416 1.00 97.44 198 ALA A C 1
ATOM 1504 O O . ALA A 1 198 ? -16.314 0.939 3.596 1.00 97.44 198 ALA A O 1
ATOM 1505 N N . PRO A 1 199 ? -16.742 0.577 1.428 1.00 96.38 199 PRO A N 1
ATOM 1506 C CA . PRO A 1 199 ? -17.909 -0.283 1.676 1.00 96.38 199 PRO A CA 1
ATOM 1507 C C . PRO A 1 199 ? -17.611 -1.529 2.524 1.00 96.38 199 PRO A C 1
ATOM 1509 O O . PRO A 1 199 ? -18.522 -2.139 3.084 1.00 96.38 199 PRO A O 1
ATOM 1512 N N . PHE A 1 200 ? -16.338 -1.908 2.640 1.00 96.56 200 PHE A N 1
ATOM 1513 C CA . PHE A 1 200 ? -15.860 -3.015 3.473 1.00 96.56 200 PHE A CA 1
ATOM 1514 C C . PHE A 1 200 ? -15.041 -2.545 4.686 1.00 96.56 200 PHE A C 1
ATOM 1516 O O . PHE A 1 200 ? -14.342 -3.350 5.307 1.00 96.56 200 PHE A O 1
ATOM 1523 N N . GLY A 1 201 ? -15.151 -1.260 5.029 1.00 96.25 201 GLY A N 1
ATOM 1524 C CA . GLY A 1 201 ? -14.509 -0.626 6.174 1.00 96.25 201 GLY A CA 1
ATOM 1525 C C . GLY A 1 201 ? -13.017 -0.342 5.997 1.00 96.25 201 GLY A C 1
ATOM 1526 O O . GLY A 1 201 ? -12.392 -0.711 5.000 1.00 96.25 201 GLY A O 1
ATOM 1527 N N . VAL A 1 202 ? -12.456 0.310 7.013 1.00 97.88 202 VAL A N 1
ATOM 1528 C CA . VAL A 1 202 ? -11.029 0.627 7.140 1.00 97.88 202 VAL A CA 1
ATOM 1529 C C . VAL A 1 202 ? -10.332 -0.450 7.978 1.00 97.88 202 VAL A C 1
ATOM 1531 O O . VAL A 1 202 ? -10.786 -0.802 9.072 1.00 97.88 202 VAL A O 1
ATOM 1534 N N . TRP A 1 203 ? -9.224 -0.992 7.467 1.00 98.31 203 TRP A N 1
ATOM 1535 C CA . TRP A 1 203 ? -8.459 -2.070 8.098 1.00 98.31 203 TRP A CA 1
ATOM 1536 C C . TRP A 1 203 ? -7.059 -1.591 8.474 1.00 98.31 203 TRP A C 1
ATOM 1538 O O . TRP A 1 203 ? -6.223 -1.338 7.615 1.00 98.31 203 TRP A O 1
ATOM 1548 N N . TRP A 1 204 ? -6.780 -1.481 9.764 1.00 98.12 204 TRP A N 1
ATOM 1549 C CA . TRP A 1 204 ? -5.524 -0.957 10.290 1.00 98.12 204 TRP A CA 1
ATOM 1550 C C . TRP A 1 204 ? -4.432 -2.017 10.308 1.00 98.12 204 TRP A C 1
ATOM 1552 O O . TRP A 1 204 ? -4.679 -3.142 10.737 1.00 98.12 204 TRP A O 1
ATOM 1562 N N . GLY A 1 205 ? -3.221 -1.655 9.882 1.00 97.56 205 GLY A N 1
ATOM 1563 C CA . GLY A 1 205 ? -2.060 -2.537 9.959 1.00 97.56 205 GLY A CA 1
ATOM 1564 C C . GLY A 1 205 ? -1.611 -2.705 11.402 1.00 97.56 205 GLY A C 1
ATOM 1565 O O . GLY A 1 205 ? -0.970 -1.813 11.936 1.00 97.56 205 GLY A O 1
ATOM 1566 N N . ASP A 1 206 ? -1.937 -3.813 12.058 1.00 94.88 206 ASP A N 1
ATOM 1567 C CA . ASP A 1 206 ? -1.517 -4.076 13.442 1.00 94.88 206 ASP A CA 1
ATOM 1568 C C . ASP A 1 206 ? -0.173 -4.821 13.519 1.00 94.88 206 ASP A C 1
ATOM 1570 O O . ASP A 1 206 ? 0.404 -4.983 14.598 1.00 94.88 206 ASP A O 1
ATOM 1574 N N . TRP A 1 207 ? 0.355 -5.235 12.370 1.00 96.00 207 TRP A N 1
ATOM 1575 C CA . TRP A 1 207 ? 1.718 -5.705 12.179 1.00 96.00 207 TRP A CA 1
ATOM 1576 C C . TRP A 1 207 ? 2.153 -5.450 10.733 1.00 96.00 207 TRP A C 1
ATOM 1578 O O . TRP A 1 207 ? 1.357 -5.596 9.808 1.00 96.00 207 TRP A O 1
ATOM 1588 N N . ALA A 1 208 ? 3.421 -5.108 10.527 1.00 97.25 208 ALA A N 1
ATOM 1589 C CA . ALA A 1 208 ? 4.006 -4.965 9.203 1.00 97.25 208 ALA A CA 1
ATOM 1590 C C . ALA A 1 208 ? 5.442 -5.492 9.196 1.00 97.25 208 ALA A C 1
ATOM 1592 O O . ALA A 1 208 ? 6.141 -5.446 10.210 1.00 97.25 208 ALA A O 1
ATOM 1593 N N . GLN A 1 209 ? 5.883 -5.974 8.039 1.00 96.50 209 GLN A N 1
ATOM 1594 C CA . GLN A 1 209 ? 7.268 -6.352 7.797 1.00 96.50 209 GLN A CA 1
ATOM 1595 C C . GLN A 1 209 ? 7.664 -6.034 6.358 1.00 96.50 209 GLN A C 1
ATOM 1597 O O . GLN A 1 209 ? 6.894 -6.240 5.424 1.00 96.50 209 GLN A O 1
ATOM 1602 N N . THR A 1 210 ? 8.892 -5.559 6.195 1.00 96.69 210 THR A N 1
ATOM 1603 C CA . THR A 1 210 ? 9.575 -5.363 4.914 1.00 96.69 210 THR A CA 1
ATOM 1604 C C . THR A 1 210 ? 10.923 -6.084 4.976 1.00 96.69 210 THR A C 1
ATOM 1606 O O . THR A 1 210 ? 11.281 -6.646 6.015 1.00 96.69 210 THR A O 1
ATOM 1609 N N . SER A 1 211 ? 11.657 -6.122 3.871 1.00 94.88 211 SER A N 1
ATOM 1610 C CA . SER A 1 211 ? 12.970 -6.765 3.819 1.00 94.88 211 SER A CA 1
ATOM 1611 C C . SER A 1 211 ? 14.045 -5.972 4.580 1.00 94.88 211 SER A C 1
ATOM 1613 O O . SER A 1 211 ? 14.047 -4.738 4.585 1.00 94.88 211 SER A O 1
ATOM 1615 N N . ASP A 1 212 ? 15.020 -6.677 5.163 1.00 94.44 212 ASP A N 1
ATOM 1616 C CA . ASP A 1 212 ? 16.190 -6.041 5.792 1.00 94.44 212 ASP A CA 1
ATOM 1617 C C . ASP A 1 212 ? 16.986 -5.215 4.768 1.00 94.44 212 ASP A C 1
ATOM 1619 O O . ASP A 1 212 ? 17.495 -4.139 5.076 1.00 94.44 212 ASP A O 1
ATOM 1623 N N . GLN A 1 213 ? 17.043 -5.686 3.518 1.00 94.00 213 GLN A N 1
ATOM 1624 C CA . GLN A 1 213 ? 17.694 -4.987 2.415 1.00 94.00 213 GLN A CA 1
ATOM 1625 C C . GLN A 1 213 ? 17.007 -3.655 2.099 1.00 94.00 213 GLN A C 1
ATOM 1627 O O . GLN A 1 213 ? 17.696 -2.661 1.876 1.00 94.00 213 GLN A O 1
ATOM 1632 N N . TRP A 1 214 ? 15.669 -3.597 2.114 1.00 95.12 214 TRP A N 1
ATOM 1633 C CA . TRP A 1 214 ? 14.946 -2.334 1.960 1.00 95.12 214 TRP A CA 1
ATOM 1634 C C . TRP A 1 214 ? 15.254 -1.378 3.111 1.00 95.12 214 TRP A C 1
ATOM 1636 O O . TRP A 1 214 ? 15.552 -0.207 2.874 1.00 95.12 214 TRP A O 1
ATOM 1646 N N . ILE A 1 215 ? 15.243 -1.868 4.354 1.00 94.62 215 ILE A N 1
ATOM 1647 C CA 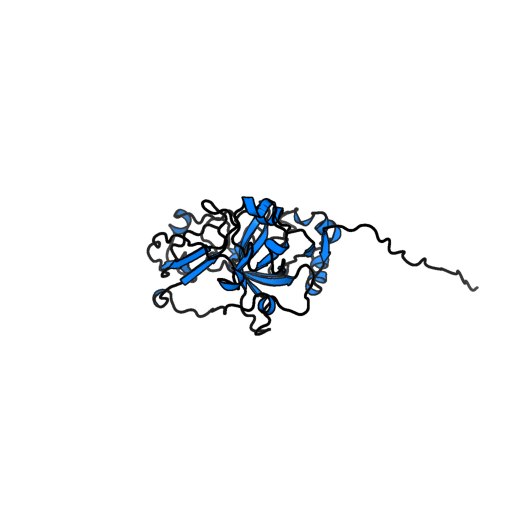. ILE A 1 215 ? 15.580 -1.050 5.525 1.00 94.62 215 ILE A CA 1
ATOM 1648 C C . ILE A 1 215 ? 17.004 -0.495 5.388 1.00 94.62 215 ILE A C 1
ATOM 1650 O O . ILE A 1 215 ? 17.214 0.701 5.584 1.00 94.62 215 ILE A O 1
ATOM 1654 N N . GLU A 1 216 ? 17.985 -1.319 5.026 1.00 93.06 216 GLU A N 1
ATOM 1655 C CA . GLU A 1 216 ? 19.397 -0.928 4.942 1.00 93.06 216 GLU A CA 1
ATOM 1656 C C . GLU A 1 216 ? 19.713 -0.009 3.747 1.00 93.06 216 GLU A C 1
ATOM 1658 O O . GLU A 1 216 ? 20.509 0.928 3.879 1.00 93.06 216 GLU A O 1
ATOM 1663 N N . GLN A 1 217 ? 19.109 -0.267 2.585 1.00 90.94 217 GLN A N 1
ATOM 1664 C CA . GLN A 1 217 ? 19.551 0.292 1.301 1.00 90.94 217 GLN A CA 1
ATOM 1665 C C . GLN A 1 217 ? 18.509 1.198 0.647 1.00 90.94 217 GLN A C 1
ATOM 1667 O O . GLN A 1 217 ? 18.890 2.145 -0.037 1.00 90.94 217 GLN A O 1
ATOM 1672 N N . GLY A 1 218 ? 17.221 0.940 0.887 1.00 89.25 218 GLY A N 1
ATOM 1673 C CA . GLY A 1 218 ? 16.108 1.605 0.218 1.00 89.25 218 GLY A CA 1
ATOM 1674 C C . GLY A 1 218 ? 16.130 3.123 0.368 1.00 89.25 218 GLY A C 1
ATOM 1675 O O . GLY A 1 218 ? 16.498 3.668 1.414 1.00 89.25 218 GLY A O 1
ATOM 1676 N N . GLY A 1 219 ? 15.703 3.824 -0.675 1.00 83.00 219 GLY A N 1
ATOM 1677 C CA . GLY A 1 219 ? 15.610 5.279 -0.689 1.00 83.00 219 GLY A CA 1
ATOM 1678 C C . GLY A 1 219 ? 14.467 5.779 -1.564 1.00 83.00 219 GLY A C 1
ATOM 1679 O O . GLY A 1 219 ? 13.901 5.027 -2.352 1.00 83.00 219 GLY A O 1
ATOM 1680 N N . ALA A 1 220 ? 14.131 7.062 -1.406 1.00 70.62 220 ALA A N 1
ATOM 1681 C CA . ALA A 1 220 ? 13.140 7.747 -2.241 1.00 70.62 220 ALA A CA 1
ATOM 1682 C C . ALA A 1 220 ? 13.651 8.043 -3.668 1.00 70.62 220 ALA A C 1
ATOM 1684 O O . ALA A 1 220 ? 12.862 8.289 -4.568 1.00 70.62 220 ALA A O 1
ATOM 1685 N N . THR A 1 221 ? 14.969 8.020 -3.869 1.00 64.38 221 THR A N 1
ATOM 1686 C CA . THR A 1 221 ? 15.642 8.252 -5.155 1.00 64.38 221 THR A CA 1
ATOM 1687 C C . THR A 1 221 ? 16.834 7.306 -5.260 1.00 64.38 221 THR A C 1
ATOM 1689 O O . THR A 1 221 ? 17.395 6.925 -4.224 1.00 64.38 221 THR A O 1
ATOM 1692 N N . GLY A 1 222 ? 17.272 6.982 -6.475 1.00 59.66 222 GLY A N 1
ATOM 1693 C CA . GLY A 1 222 ? 18.249 5.921 -6.703 1.00 59.66 222 GLY A CA 1
ATOM 1694 C C . GLY A 1 222 ? 17.581 4.549 -6.624 1.00 59.66 222 GLY A C 1
ATOM 1695 O O . GLY A 1 222 ? 16.796 4.278 -5.719 1.00 59.66 222 GLY A O 1
ATOM 1696 N N . GLY A 1 223 ? 17.891 3.654 -7.561 1.00 71.69 223 GLY A N 1
ATOM 1697 C CA . GLY A 1 223 ? 17.319 2.301 -7.593 1.00 71.69 223 GLY A CA 1
ATOM 1698 C C . GLY A 1 223 ? 17.722 1.396 -6.412 1.00 71.69 223 GLY A C 1
ATOM 1699 O O . GLY A 1 223 ? 17.300 0.242 -6.351 1.00 71.69 223 GLY A O 1
ATOM 1700 N N . ASP A 1 224 ? 18.532 1.885 -5.472 1.00 79.75 224 ASP A N 1
ATOM 1701 C CA . ASP A 1 224 ? 19.031 1.121 -4.329 1.00 79.75 224 ASP A CA 1
ATOM 1702 C C . ASP A 1 224 ? 17.886 0.450 -3.548 1.00 79.75 224 ASP A C 1
ATOM 1704 O O . ASP A 1 224 ? 16.897 1.073 -3.157 1.00 79.75 224 ASP A O 1
ATOM 1708 N N . GLY A 1 225 ? 18.016 -0.860 -3.327 1.00 85.25 225 GLY A N 1
ATOM 1709 C CA . GLY A 1 225 ? 17.022 -1.660 -2.612 1.00 85.25 225 GLY A CA 1
ATOM 1710 C C . GLY A 1 225 ? 15.739 -1.984 -3.391 1.00 85.25 225 GLY A C 1
ATOM 1711 O O . GLY A 1 225 ? 14.928 -2.745 -2.869 1.00 85.25 225 GLY A O 1
ATOM 1712 N N . ALA A 1 226 ? 15.548 -1.495 -4.625 1.00 89.00 226 ALA A N 1
ATOM 1713 C CA . ALA A 1 226 ? 14.332 -1.738 -5.417 1.00 89.00 226 ALA A CA 1
ATOM 1714 C C . ALA A 1 226 ? 13.957 -3.229 -5.596 1.00 89.00 226 ALA A C 1
ATOM 1716 O O . ALA A 1 226 ? 12.777 -3.554 -5.463 1.00 89.00 226 ALA A O 1
ATOM 1717 N N . PRO A 1 227 ? 14.905 -4.175 -5.787 1.00 90.56 227 PRO A N 1
ATOM 1718 C CA . PRO A 1 227 ? 14.585 -5.608 -5.856 1.00 90.56 227 PRO A CA 1
ATOM 1719 C C . PRO A 1 227 ? 13.982 -6.184 -4.570 1.00 90.56 227 PRO A C 1
ATOM 1721 O O . PRO A 1 227 ? 13.444 -7.291 -4.575 1.00 90.56 227 PRO A O 1
ATOM 1724 N N . TYR A 1 228 ? 14.092 -5.444 -3.469 1.00 93.44 228 TYR A N 1
ATOM 1725 C CA . TYR A 1 228 ? 13.629 -5.825 -2.146 1.00 93.44 228 TYR A CA 1
ATOM 1726 C C . TYR A 1 228 ? 12.514 -4.903 -1.624 1.00 93.44 228 TYR A C 1
ATOM 1728 O O . TYR A 1 228 ? 12.158 -4.978 -0.447 1.00 93.44 228 TYR A O 1
ATOM 1736 N N . ASP A 1 229 ? 11.957 -4.051 -2.492 1.00 94.75 229 ASP A N 1
ATOM 1737 C CA . ASP A 1 229 ? 10.887 -3.098 -2.193 1.00 94.75 229 ASP A CA 1
ATOM 1738 C C . ASP A 1 229 ? 9.517 -3.795 -2.133 1.00 94.75 229 ASP A C 1
ATOM 1740 O O . ASP A 1 229 ? 8.626 -3.584 -2.955 1.00 94.75 229 ASP A O 1
ATOM 1744 N N . PHE A 1 230 ? 9.354 -4.670 -1.145 1.00 95.88 230 PHE A N 1
ATOM 1745 C CA . PHE A 1 230 ? 8.106 -5.363 -0.855 1.00 95.88 230 PHE A CA 1
ATOM 1746 C C . PHE A 1 230 ? 7.869 -5.436 0.651 1.00 95.88 230 PHE A C 1
ATOM 1748 O O . PHE A 1 230 ? 8.803 -5.554 1.442 1.00 95.88 230 PHE A O 1
ATOM 1755 N N . ALA A 1 231 ? 6.601 -5.412 1.040 1.00 97.88 231 ALA A N 1
ATOM 1756 C CA . ALA A 1 231 ? 6.174 -5.537 2.418 1.00 97.88 231 ALA A CA 1
ATOM 1757 C C . ALA A 1 231 ? 4.874 -6.328 2.533 1.00 97.88 231 ALA A C 1
ATOM 1759 O O . ALA A 1 231 ? 4.067 -6.410 1.604 1.00 97.88 231 ALA A O 1
ATOM 1760 N N . VAL A 1 232 ? 4.669 -6.876 3.723 1.00 98.19 232 VAL A N 1
ATOM 1761 C CA . VAL A 1 232 ? 3.432 -7.531 4.124 1.00 98.19 232 VAL A CA 1
ATOM 1762 C C . VAL A 1 232 ? 2.893 -6.826 5.352 1.00 98.19 232 VAL A C 1
ATOM 1764 O O . VAL A 1 232 ? 3.648 -6.506 6.269 1.00 98.19 232 VAL A O 1
ATOM 1767 N N . ILE A 1 233 ? 1.586 -6.600 5.371 1.00 98.62 233 ILE A N 1
ATOM 1768 C CA . ILE A 1 233 ? 0.874 -6.009 6.498 1.00 98.62 233 ILE A CA 1
ATOM 1769 C C . ILE A 1 233 ? -0.198 -7.010 6.926 1.00 98.62 233 ILE A C 1
ATOM 1771 O O . ILE A 1 233 ? -0.986 -7.468 6.098 1.00 98.62 233 ILE A O 1
ATOM 1775 N N . HIS A 1 234 ? -0.226 -7.350 8.210 1.00 98.06 234 HIS A N 1
ATOM 1776 C CA . HIS A 1 234 ? -1.392 -7.975 8.820 1.00 98.06 234 HIS A CA 1
ATOM 1777 C C . HIS A 1 234 ? -2.326 -6.854 9.268 1.00 98.06 234 HIS A C 1
ATOM 1779 O O . HIS A 1 234 ? -1.874 -5.872 9.862 1.00 98.06 234 HIS A O 1
ATOM 1785 N N . VAL A 1 235 ? -3.612 -6.979 8.951 1.00 98.19 235 VAL A N 1
ATOM 1786 C CA . VAL A 1 235 ? -4.593 -5.931 9.216 1.00 98.19 235 VAL A CA 1
ATOM 1787 C C . VAL A 1 235 ? -5.731 -6.395 10.116 1.00 98.19 235 VAL A C 1
ATOM 1789 O O . VAL A 1 235 ? -6.114 -7.563 10.150 1.00 98.19 235 VAL A O 1
ATOM 1792 N N . THR A 1 236 ? -6.325 -5.443 10.825 1.00 96.44 236 THR A N 1
ATOM 1793 C CA . THR A 1 236 ? -7.471 -5.648 11.708 1.00 96.44 236 THR A CA 1
ATOM 1794 C C . THR A 1 236 ? -8.511 -4.552 11.457 1.00 96.44 236 THR A C 1
ATOM 1796 O O . THR A 1 236 ? -8.134 -3.400 11.239 1.00 96.44 236 THR A O 1
ATOM 1799 N N . PRO A 1 237 ? -9.817 -4.863 11.425 1.00 95.69 237 PRO A N 1
ATOM 1800 C CA . PRO A 1 237 ? -10.831 -3.862 11.109 1.00 95.69 237 PRO A CA 1
ATOM 1801 C C . PRO A 1 237 ? -10.937 -2.842 12.247 1.00 95.69 237 PRO A C 1
ATOM 1803 O O . PRO A 1 237 ? -10.970 -3.225 13.420 1.00 95.69 237 PRO A O 1
ATOM 1806 N N . GLU A 1 238 ? -11.032 -1.559 11.897 1.00 94.19 238 GLU A N 1
ATOM 1807 C CA . GLU A 1 238 ? -11.071 -0.434 12.842 1.00 94.19 238 GLU A CA 1
ATOM 1808 C C . GLU A 1 238 ? -12.134 -0.628 13.933 1.00 94.19 238 GLU A C 1
ATOM 1810 O O . GLU A 1 238 ? -11.818 -0.715 15.119 1.00 94.19 238 GLU A O 1
ATOM 1815 N N . LYS A 1 239 ? -13.386 -0.834 13.505 1.00 87.88 239 LYS A N 1
ATOM 1816 C CA . LYS A 1 239 ? -14.577 -0.993 14.359 1.00 87.88 239 LYS A CA 1
ATOM 1817 C C . LYS A 1 239 ? -14.659 -2.379 15.037 1.00 87.88 239 LYS A C 1
ATOM 1819 O O . LYS A 1 239 ? -15.670 -2.733 15.644 1.00 87.88 239 LYS A O 1
ATOM 1824 N N . GLY A 1 240 ? -13.596 -3.183 14.950 1.00 80.31 240 GLY A N 1
ATOM 1825 C CA . GLY A 1 240 ? -13.535 -4.555 15.449 1.00 80.31 240 GLY A CA 1
ATOM 1826 C C . GLY A 1 240 ? -14.169 -5.585 14.506 1.00 80.31 240 GLY A C 1
ATOM 1827 O O . GLY A 1 240 ? -15.012 -5.281 13.665 1.00 80.31 240 GLY A O 1
ATOM 1828 N N . SER A 1 241 ? -13.728 -6.843 14.615 1.00 74.19 241 SER A N 1
ATOM 1829 C CA . SER A 1 241 ? -14.209 -7.916 13.736 1.00 74.19 241 SER A CA 1
ATOM 1830 C C . SER A 1 241 ? -15.568 -8.437 14.204 1.00 74.19 241 SER A C 1
ATOM 1832 O O . SER A 1 241 ? -15.759 -8.762 15.375 1.00 74.19 241 SER A O 1
ATOM 1834 N N . ASN A 1 242 ? -16.493 -8.622 13.262 1.00 82.38 242 ASN A N 1
ATOM 1835 C CA . ASN A 1 242 ? -17.732 -9.383 13.461 1.00 82.38 242 ASN A CA 1
ATOM 1836 C C . ASN A 1 242 ? -17.510 -10.914 13.401 1.00 82.38 242 ASN A C 1
ATOM 1838 O O . ASN A 1 242 ? -18.457 -11.676 13.206 1.00 82.38 242 ASN A O 1
ATOM 1842 N N . GLY A 1 243 ? -16.259 -11.362 13.539 1.00 84.62 243 GLY A N 1
ATOM 1843 C CA . GLY A 1 243 ? -15.831 -12.751 13.408 1.00 84.62 243 GLY A CA 1
ATOM 1844 C C . GLY A 1 243 ? -15.365 -13.140 12.004 1.00 84.62 243 GLY A C 1
ATOM 1845 O O . GLY A 1 243 ? -14.956 -14.287 11.830 1.00 84.62 243 GLY A O 1
ATOM 1846 N N . LYS A 1 244 ? -15.416 -12.226 11.024 1.00 94.75 244 LYS A N 1
ATOM 1847 C CA . LYS A 1 244 ? -14.874 -12.432 9.674 1.00 94.75 244 LYS A CA 1
ATOM 1848 C C . LYS A 1 244 ? -13.457 -11.884 9.534 1.00 94.75 244 LYS A C 1
ATOM 1850 O O . LYS A 1 244 ? -13.139 -10.832 10.099 1.00 94.75 244 LYS A O 1
ATOM 1855 N N . SER A 1 245 ? -12.639 -12.584 8.753 1.00 97.50 245 SER A N 1
ATOM 1856 C CA . SER A 1 245 ? -11.353 -12.080 8.264 1.00 97.50 245 SER A CA 1
ATOM 1857 C C . SER A 1 245 ? -11.523 -11.109 7.086 1.00 97.50 245 SER A C 1
ATOM 1859 O O . SER A 1 245 ? -12.621 -10.957 6.537 1.00 97.50 245 SER A O 1
ATOM 1861 N N . LEU A 1 246 ? -10.424 -10.486 6.659 1.00 98.25 246 LEU A N 1
ATOM 1862 C CA . LEU A 1 246 ? -10.375 -9.673 5.446 1.00 98.25 246 LEU A CA 1
ATOM 1863 C C . LEU A 1 246 ? -10.747 -10.499 4.210 1.00 98.25 246 LEU A C 1
ATOM 1865 O O . LEU A 1 246 ? -11.645 -10.111 3.471 1.00 98.25 246 LEU A O 1
ATOM 1869 N N . GLU A 1 247 ? -10.119 -11.662 4.017 1.00 98.44 247 GLU A N 1
ATOM 1870 C CA . GLU A 1 247 ? -10.422 -12.582 2.909 1.00 98.44 247 GLU A CA 1
ATOM 1871 C C . GLU A 1 247 ? -11.898 -13.008 2.887 1.00 98.44 247 GLU A C 1
ATOM 1873 O O . GLU A 1 247 ? -12.522 -12.986 1.830 1.00 98.44 247 GLU A O 1
ATOM 1878 N N . GLU A 1 248 ? -12.498 -13.329 4.038 1.00 97.88 248 GLU A N 1
ATOM 1879 C CA . GLU A 1 248 ? -13.932 -13.650 4.125 1.00 97.88 248 GLU A CA 1
ATOM 1880 C C . GLU A 1 248 ? -14.831 -12.436 3.827 1.00 97.88 248 GLU A C 1
ATOM 1882 O O . GLU A 1 248 ? -15.992 -12.603 3.442 1.00 97.88 248 GLU A O 1
ATOM 1887 N N . THR A 1 249 ? -14.319 -11.220 4.028 1.00 97.38 249 THR A N 1
ATOM 1888 C CA . THR A 1 249 ? -15.031 -9.964 3.764 1.00 97.38 249 THR A CA 1
ATOM 1889 C C . THR A 1 249 ? -15.009 -9.613 2.280 1.00 97.38 249 THR A C 1
ATOM 1891 O O . THR A 1 249 ? -16.062 -9.318 1.720 1.00 97.38 249 THR A O 1
ATOM 1894 N N . VAL A 1 250 ? -13.843 -9.696 1.632 1.00 97.38 250 VAL A N 1
ATOM 1895 C CA . VAL A 1 250 ? -13.684 -9.389 0.198 1.00 97.38 250 VAL A CA 1
ATOM 1896 C C . VAL A 1 250 ? -13.974 -10.589 -0.713 1.00 97.38 250 VAL A C 1
ATOM 1898 O O . VAL A 1 250 ? -14.098 -10.447 -1.925 1.00 97.38 250 VAL A O 1
A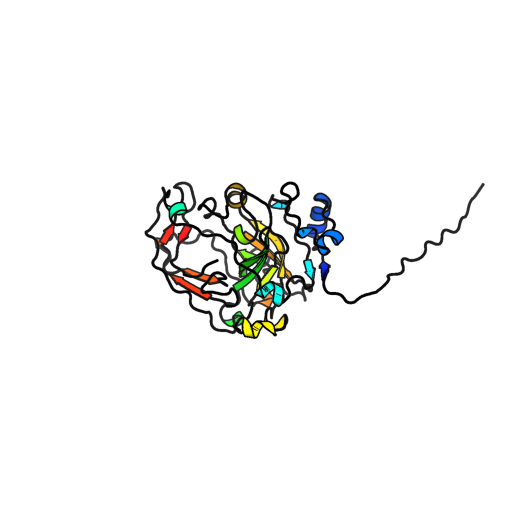TOM 1901 N N . GLY A 1 251 ? -14.076 -11.792 -0.146 1.00 97.44 251 GLY A N 1
ATOM 1902 C CA . GLY A 1 251 ? -14.424 -13.034 -0.837 1.00 97.44 251 GLY A CA 1
ATOM 1903 C C . GLY A 1 251 ? -13.273 -13.736 -1.564 1.00 97.44 251 GLY A C 1
ATOM 1904 O O . GLY A 1 251 ? -13.500 -14.795 -2.151 1.00 97.44 251 GLY A O 1
ATOM 1905 N N . SER A 1 252 ? -12.055 -13.185 -1.558 1.00 97.31 252 SER A N 1
ATOM 1906 C CA . SER A 1 252 ? -10.888 -13.802 -2.203 1.00 97.31 252 SER A CA 1
ATOM 1907 C C . SER A 1 252 ? -9.550 -13.262 -1.691 1.00 97.31 252 SER A C 1
ATOM 1909 O O . SER A 1 252 ? -9.471 -12.172 -1.129 1.00 97.31 252 SER A O 1
ATOM 1911 N N . ALA A 1 253 ? -8.484 -14.027 -1.926 1.00 98.50 253 ALA A N 1
ATOM 1912 C CA . ALA A 1 253 ? -7.102 -13.622 -1.707 1.00 98.50 253 ALA A CA 1
ATOM 1913 C C . ALA A 1 253 ? -6.198 -14.258 -2.776 1.00 98.50 253 ALA A C 1
ATOM 1915 O O . ALA A 1 253 ? -6.401 -15.418 -3.160 1.00 98.50 253 ALA A O 1
ATOM 1916 N N . LEU A 1 254 ? -5.198 -13.517 -3.262 1.00 98.00 254 LEU A N 1
ATOM 1917 C CA . LEU A 1 254 ? -4.265 -14.024 -4.273 1.00 98.00 254 LEU A CA 1
ATOM 1918 C C . LEU A 1 254 ? -3.126 -14.839 -3.639 1.00 98.00 254 LEU A C 1
ATOM 1920 O O . LEU A 1 254 ? -2.644 -14.488 -2.560 1.00 98.00 254 LEU A O 1
ATOM 1924 N N . PRO A 1 255 ? -2.658 -15.919 -4.285 1.00 96.75 255 PRO A N 1
ATOM 1925 C CA . PRO A 1 255 ? -1.431 -16.582 -3.863 1.00 96.75 255 PRO A CA 1
ATOM 1926 C C . PRO A 1 255 ? -0.218 -15.674 -4.111 1.00 96.75 255 PRO A C 1
ATOM 1928 O O . PRO A 1 255 ? -0.197 -14.902 -5.068 1.00 96.75 255 PRO A O 1
ATOM 1931 N N . VAL A 1 256 ? 0.820 -15.824 -3.287 1.00 94.88 256 VAL A N 1
ATOM 1932 C CA . VAL A 1 256 ? 2.134 -15.202 -3.515 1.00 94.88 256 VAL A CA 1
ATOM 1933 C C . VAL A 1 256 ? 3.100 -16.265 -4.026 1.00 94.88 256 VAL A C 1
ATOM 1935 O O . VAL A 1 256 ? 3.301 -17.288 -3.368 1.00 94.88 256 VAL A O 1
ATOM 1938 N N . ASP A 1 257 ? 3.706 -16.033 -5.192 1.00 89.56 257 ASP A N 1
ATOM 1939 C CA . ASP A 1 257 ? 4.676 -16.954 -5.788 1.00 89.56 257 ASP A CA 1
ATOM 1940 C C . ASP A 1 257 ? 6.117 -16.446 -5.621 1.00 89.56 257 ASP A C 1
ATOM 1942 O O . ASP A 1 257 ? 6.577 -15.558 -6.333 1.00 89.56 257 ASP A O 1
ATOM 1946 N N . PHE A 1 258 ? 6.854 -17.048 -4.685 1.00 84.69 258 PHE A N 1
ATOM 1947 C CA . PHE A 1 258 ? 8.275 -16.761 -4.446 1.00 84.69 258 PHE A CA 1
ATOM 1948 C C . PHE A 1 258 ? 9.225 -17.518 -5.389 1.00 84.69 258 PHE A C 1
ATOM 1950 O O . PHE A 1 258 ? 10.437 -17.301 -5.356 1.00 84.69 258 PHE A O 1
ATOM 1957 N N . LYS A 1 259 ? 8.710 -18.446 -6.203 1.00 82.38 259 LYS A N 1
ATOM 1958 C CA . LYS A 1 259 ? 9.477 -19.239 -7.178 1.00 82.38 259 LYS A CA 1
ATOM 1959 C C . LYS A 1 259 ? 8.890 -19.075 -8.577 1.00 82.38 259 LYS A C 1
ATOM 1961 O O . LYS A 1 259 ? 8.837 -20.037 -9.347 1.00 82.38 259 LYS A O 1
ATOM 1966 N N . ALA A 1 260 ? 8.488 -17.843 -8.881 1.00 81.44 260 ALA A N 1
ATOM 1967 C CA . ALA A 1 260 ? 7.900 -17.482 -10.155 1.00 81.44 260 ALA A CA 1
ATOM 1968 C C . ALA A 1 260 ? 8.824 -17.852 -11.340 1.00 81.44 260 ALA A C 1
ATOM 1970 O O . ALA A 1 260 ? 10.056 -17.833 -11.198 1.00 81.44 260 ALA A O 1
ATOM 1971 N N . PRO A 1 261 ? 8.258 -18.195 -12.514 1.00 83.00 261 PRO A N 1
ATOM 1972 C CA . PRO A 1 261 ? 9.029 -18.535 -13.711 1.00 83.00 261 PRO A CA 1
ATOM 1973 C C . PRO A 1 261 ? 9.961 -17.399 -14.120 1.00 83.00 261 PRO A C 1
ATOM 1975 O O . PRO A 1 261 ? 9.567 -16.247 -14.054 1.00 83.00 261 PRO A O 1
ATOM 1978 N N . ALA A 1 262 ? 11.159 -17.700 -14.628 1.00 83.75 262 ALA A N 1
ATOM 1979 C CA . ALA A 1 262 ? 12.065 -16.655 -15.112 1.00 83.75 262 ALA A CA 1
ATOM 1980 C C . ALA A 1 262 ? 11.373 -15.741 -16.141 1.00 83.75 262 ALA A C 1
ATOM 1982 O O . ALA A 1 262 ? 10.621 -16.243 -16.973 1.00 83.75 262 ALA A O 1
ATOM 1983 N N . VAL A 1 263 ? 11.689 -14.438 -16.150 1.00 86.62 263 VAL A N 1
ATOM 1984 C CA . VAL A 1 263 ? 11.032 -13.416 -16.998 1.00 86.62 263 VAL A CA 1
ATOM 1985 C C . VAL A 1 263 ? 10.731 -13.874 -18.441 1.00 86.62 263 VAL A C 1
ATOM 1987 O O . VAL A 1 263 ? 9.594 -13.705 -18.876 1.00 86.62 263 VAL A O 1
ATOM 1990 N N . PRO A 1 264 ? 11.649 -14.530 -19.190 1.00 84.31 264 PRO A N 1
ATOM 1991 C CA . PRO A 1 264 ? 11.361 -14.973 -20.562 1.00 84.31 264 PRO A CA 1
ATOM 1992 C C . PRO A 1 264 ? 10.247 -16.026 -20.701 1.00 84.31 264 PRO A C 1
ATOM 1994 O O . PRO A 1 264 ? 9.784 -16.268 -21.814 1.00 84.31 264 PRO A O 1
ATOM 1997 N N . G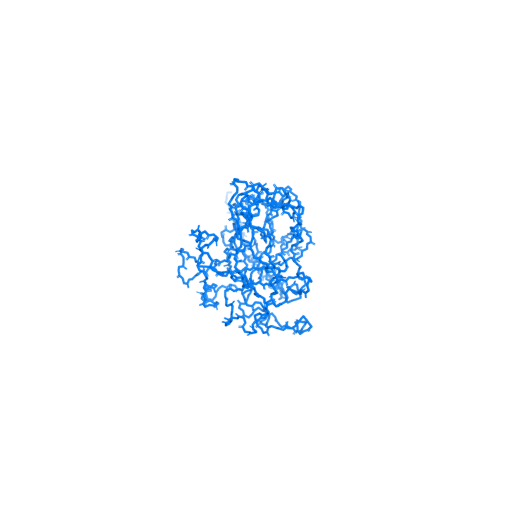LN A 1 265 ? 9.871 -16.692 -19.607 1.00 86.75 265 GLN A N 1
ATOM 1998 C CA . GLN A 1 265 ? 8.823 -17.715 -19.527 1.00 86.75 265 GLN A CA 1
ATOM 1999 C C . GLN A 1 265 ? 7.464 -17.136 -19.115 1.00 86.75 265 GLN A C 1
ATOM 2001 O O . GLN A 1 265 ? 6.480 -17.871 -19.104 1.00 86.75 265 GLN A O 1
ATOM 2006 N N . VAL A 1 266 ? 7.405 -15.851 -18.756 1.00 90.69 266 VAL A N 1
ATOM 2007 C CA . VAL A 1 266 ? 6.164 -15.170 -18.388 1.00 90.69 266 VAL A CA 1
ATOM 2008 C C . VAL A 1 266 ? 5.590 -14.484 -19.623 1.00 90.69 266 VAL A C 1
ATOM 2010 O O . VAL A 1 266 ? 6.201 -13.583 -20.198 1.00 90.69 266 VAL A O 1
ATOM 2013 N N . ASP A 1 267 ? 4.408 -14.932 -20.044 1.00 92.81 267 ASP A N 1
ATOM 2014 C CA . ASP A 1 267 ? 3.743 -14.403 -21.237 1.00 92.81 267 ASP A CA 1
ATOM 2015 C C . ASP A 1 267 ? 3.164 -12.998 -21.008 1.00 92.81 267 ASP A C 1
ATOM 2017 O O . ASP A 1 267 ? 3.220 -12.160 -21.909 1.00 92.81 267 ASP A O 1
ATOM 2021 N N . SER A 1 268 ? 2.648 -12.731 -19.803 1.00 94.94 268 SER A N 1
ATOM 2022 C CA . SER A 1 268 ? 2.038 -11.454 -19.415 1.00 94.94 268 SER A CA 1
ATOM 2023 C C . SER A 1 268 ? 2.016 -11.264 -17.896 1.00 94.94 268 SER A C 1
ATOM 2025 O O . SER A 1 268 ? 1.854 -12.233 -17.153 1.00 94.94 268 SER A O 1
ATOM 2027 N N . ILE A 1 269 ? 2.092 -10.013 -17.442 1.00 95.06 269 ILE A N 1
ATOM 2028 C CA . ILE A 1 269 ? 1.831 -9.580 -16.064 1.00 95.06 269 ILE A CA 1
ATOM 2029 C C . ILE A 1 269 ? 0.747 -8.508 -16.079 1.00 95.06 269 ILE A C 1
ATOM 2031 O O . ILE A 1 269 ? 0.782 -7.597 -16.906 1.00 95.06 269 ILE A O 1
ATOM 2035 N N . THR A 1 270 ? -0.182 -8.594 -15.127 1.00 96.56 270 THR A N 1
ATOM 2036 C CA . THR A 1 270 ? -1.171 -7.547 -14.869 1.00 96.56 270 THR A CA 1
ATOM 2037 C C . THR A 1 270 ? -0.814 -6.801 -13.586 1.00 96.56 270 THR A C 1
ATOM 2039 O O . THR A 1 270 ? -0.802 -7.396 -12.511 1.00 96.56 270 THR A O 1
ATOM 2042 N N . ALA A 1 271 ? -0.567 -5.496 -13.682 1.00 96.94 271 ALA A N 1
ATOM 2043 C CA . ALA A 1 271 ? -0.461 -4.604 -12.528 1.00 96.94 271 ALA A CA 1
ATOM 2044 C C . ALA A 1 271 ? -1.804 -3.905 -12.299 1.00 96.94 271 ALA A C 1
ATOM 2046 O O . ALA A 1 271 ? -2.436 -3.481 -13.264 1.00 96.94 271 ALA A O 1
ATOM 2047 N N . THR A 1 272 ? -2.241 -3.784 -11.044 1.00 98.06 272 THR A N 1
ATOM 2048 C CA . THR A 1 272 ? -3.518 -3.159 -10.650 1.00 98.06 272 THR A CA 1
ATOM 2049 C C . THR A 1 272 ? -3.284 -2.243 -9.451 1.00 98.06 272 THR A C 1
ATOM 2051 O O . THR A 1 272 ? -2.617 -2.658 -8.506 1.00 98.06 272 THR A O 1
ATOM 2054 N N . GLY A 1 273 ? -3.814 -1.019 -9.471 1.00 97.69 273 GLY A N 1
ATOM 2055 C CA . GLY A 1 273 ? -3.601 -0.052 -8.391 1.00 97.69 273 GLY A CA 1
ATOM 2056 C C . GLY A 1 273 ? -4.366 1.262 -8.555 1.00 97.69 273 GLY A C 1
ATOM 2057 O O . GLY A 1 273 ? -5.083 1.462 -9.535 1.00 97.69 273 GLY A O 1
ATOM 2058 N N . TYR A 1 274 ? -4.207 2.142 -7.569 1.00 97.69 274 TYR A N 1
ATOM 2059 C CA . TYR A 1 274 ? -4.763 3.493 -7.481 1.00 97.69 274 TYR A CA 1
ATOM 2060 C C . TYR A 1 274 ? -3.651 4.537 -7.706 1.00 97.69 274 TYR A C 1
ATOM 2062 O O . TYR A 1 274 ? -3.163 5.097 -6.721 1.00 97.69 274 TYR A O 1
ATOM 2070 N N . PRO A 1 275 ? -3.219 4.782 -8.959 1.00 96.31 275 PRO A N 1
ATOM 2071 C CA . PRO A 1 275 ? -2.194 5.786 -9.259 1.00 96.31 275 PRO A CA 1
ATOM 2072 C C . PRO A 1 275 ? -2.651 7.186 -8.832 1.00 96.31 275 PRO A C 1
ATOM 2074 O O . PRO A 1 275 ? -3.810 7.540 -9.082 1.00 96.31 275 PRO A O 1
ATOM 2077 N N . ALA A 1 276 ? -1.773 7.969 -8.200 1.00 94.25 276 ALA A N 1
ATOM 2078 C CA . ALA A 1 276 ? -2.128 9.265 -7.610 1.00 94.25 276 ALA A CA 1
ATOM 2079 C C . ALA A 1 276 ? -1.396 10.474 -8.218 1.00 94.25 276 ALA A C 1
ATOM 2081 O O . ALA A 1 276 ? -1.873 11.595 -8.049 1.00 94.25 276 ALA A O 1
ATOM 2082 N N . ALA A 1 277 ? -0.335 10.272 -9.003 1.00 90.31 277 ALA A N 1
ATOM 2083 C CA . ALA A 1 277 ? 0.276 11.334 -9.799 1.00 90.31 277 ALA A CA 1
ATOM 2084 C C . ALA A 1 277 ? -0.559 11.690 -11.028 1.00 90.31 277 ALA A C 1
ATOM 2086 O O . ALA A 1 277 ? -1.188 10.809 -11.626 1.00 90.31 277 ALA A O 1
ATOM 2087 N N . PRO A 1 278 ? -0.448 12.935 -11.529 1.00 90.19 278 PRO A N 1
ATOM 2088 C CA . PRO A 1 278 ? -0.962 13.306 -12.838 1.00 90.19 278 PRO A CA 1
ATOM 2089 C C . PRO A 1 278 ? -0.504 12.336 -13.946 1.00 90.19 278 PRO A C 1
ATOM 2091 O O . PRO A 1 278 ? 0.677 12.005 -14.031 1.00 90.19 278 PRO A O 1
ATOM 2094 N N . PRO A 1 279 ? -1.406 11.921 -14.855 1.00 92.75 279 PRO A N 1
ATOM 2095 C CA . PRO A 1 279 ? -2.759 12.442 -15.071 1.00 92.75 279 PRO A CA 1
ATOM 2096 C C . PRO A 1 279 ? -3.855 11.804 -14.195 1.00 92.75 279 PRO A C 1
ATOM 2098 O O . PRO A 1 279 ? -5.036 12.023 -14.467 1.00 92.75 279 PRO A O 1
ATOM 2101 N N . TYR A 1 280 ? -3.495 10.997 -13.200 1.00 94.88 280 TYR A N 1
ATOM 2102 C CA . TYR A 1 280 ? -4.421 10.381 -12.253 1.00 94.88 280 TYR A CA 1
ATOM 2103 C C . TYR A 1 280 ? -4.598 11.253 -11.003 1.00 94.88 280 TYR A C 1
ATOM 2105 O O . TYR A 1 280 ? -3.891 12.236 -10.803 1.00 94.88 280 TYR A O 1
ATOM 2113 N N . ASP A 1 281 ? -5.596 10.905 -10.194 1.00 94.31 281 ASP A N 1
ATOM 2114 C CA . ASP A 1 281 ? -6.014 11.644 -8.997 1.00 94.31 281 ASP A CA 1
ATOM 2115 C C . ASP A 1 281 ? -6.080 10.755 -7.742 1.00 94.31 281 ASP A C 1
ATOM 2117 O O . ASP A 1 281 ? -6.573 11.175 -6.697 1.00 94.31 281 ASP A O 1
ATOM 2121 N N . GLY A 1 282 ? -5.648 9.494 -7.844 1.00 95.88 282 GLY A N 1
ATOM 2122 C CA . GLY A 1 282 ? -5.658 8.536 -6.743 1.00 95.88 282 GLY A CA 1
ATOM 2123 C C . GLY A 1 282 ? -7.025 7.930 -6.437 1.00 95.88 282 GLY A C 1
ATOM 2124 O O . GLY A 1 282 ? -7.084 6.986 -5.650 1.00 95.88 282 GLY A O 1
ATOM 2125 N N . GLN A 1 283 ? -8.116 8.403 -7.045 1.00 97.25 283 GLN A N 1
ATOM 2126 C CA . GLN A 1 283 ? -9.468 8.058 -6.597 1.00 97.25 283 GLN A CA 1
ATOM 2127 C C . GLN A 1 283 ? -10.031 6.803 -7.264 1.00 97.25 283 GLN A C 1
ATOM 2129 O O . GLN A 1 283 ? -10.988 6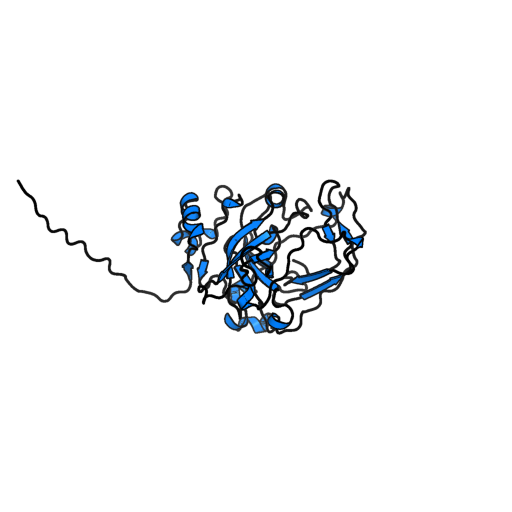.214 -6.765 1.00 97.25 283 GLN A O 1
ATOM 2134 N N . LYS A 1 284 ? -9.480 6.383 -8.406 1.00 98.19 284 LYS A N 1
ATOM 2135 C CA . LYS A 1 284 ? -10.004 5.264 -9.205 1.00 98.19 284 LYS A CA 1
ATOM 2136 C C . LYS A 1 284 ? -8.977 4.161 -9.383 1.00 98.19 284 LYS A C 1
ATOM 2138 O O . LYS A 1 284 ? -7.775 4.410 -9.380 1.00 98.19 284 LYS A O 1
ATOM 2143 N N . LEU A 1 285 ? -9.479 2.946 -9.582 1.00 98.44 285 LEU A N 1
ATOM 2144 C CA . LEU A 1 285 ? -8.656 1.771 -9.799 1.00 98.44 285 LEU A CA 1
ATOM 2145 C C . LEU A 1 285 ? -8.329 1.614 -11.286 1.00 98.44 285 LEU A C 1
ATOM 2147 O O . LEU A 1 285 ? -9.207 1.654 -12.153 1.00 98.44 285 LEU A O 1
ATOM 2151 N N . PHE A 1 286 ? -7.058 1.380 -11.576 1.00 98.50 286 PHE A N 1
ATOM 2152 C CA . PHE A 1 286 ? -6.537 1.149 -12.913 1.00 98.50 286 PHE A CA 1
ATOM 2153 C C . PHE A 1 286 ? -5.791 -0.178 -12.979 1.00 98.50 286 PHE A C 1
ATOM 2155 O O . PHE A 1 286 ? -5.411 -0.764 -11.965 1.00 98.50 286 PHE A O 1
ATOM 2162 N N . ARG A 1 287 ? -5.592 -0.661 -14.205 1.00 97.75 287 ARG A N 1
ATOM 2163 C CA . ARG A 1 287 ? -4.762 -1.824 -14.498 1.00 97.75 287 ARG A CA 1
ATOM 2164 C C . ARG A 1 287 ? -3.994 -1.676 -15.803 1.00 97.75 287 ARG A C 1
ATOM 2166 O O . ARG A 1 287 ? -4.495 -1.092 -16.766 1.00 97.75 287 ARG A O 1
ATOM 2173 N N . CYS A 1 288 ? -2.823 -2.290 -15.858 1.00 96.44 288 CYS A N 1
ATOM 2174 C CA . CYS A 1 288 ? -2.035 -2.490 -17.069 1.00 96.44 288 CYS A CA 1
ATOM 2175 C C . CYS A 1 288 ? -1.761 -3.975 -17.248 1.00 96.44 288 CYS A C 1
ATOM 2177 O O . CYS A 1 288 ? -1.538 -4.675 -16.266 1.00 96.44 288 CYS A O 1
ATOM 2179 N N . GLU A 1 289 ? -1.717 -4.435 -18.490 1.00 96.88 289 GLU A N 1
ATOM 2180 C CA . GLU A 1 289 ? -1.243 -5.772 -18.834 1.00 96.88 289 GLU A CA 1
ATOM 2181 C C . GLU A 1 289 ? -0.146 -5.630 -19.879 1.00 96.88 289 GLU A C 1
ATOM 2183 O O . GLU A 1 289 ? -0.342 -4.942 -20.883 1.00 96.88 289 GLU A O 1
ATOM 2188 N N . ASP A 1 290 ? 1.004 -6.241 -19.621 1.00 96.44 290 ASP A N 1
ATOM 2189 C CA . ASP A 1 290 ? 2.169 -6.161 -20.495 1.00 96.44 290 ASP A CA 1
ATOM 2190 C C . ASP A 1 290 ? 3.027 -7.424 -20.369 1.00 96.44 290 ASP A C 1
ATOM 2192 O O . ASP A 1 290 ? 2.951 -8.157 -19.378 1.00 96.44 290 ASP A O 1
ATOM 2196 N N . LYS A 1 291 ? 3.865 -7.682 -21.370 1.00 95.38 291 LYS A N 1
ATOM 2197 C CA . LYS A 1 291 ? 4.877 -8.731 -21.295 1.00 95.38 291 LYS A CA 1
ATOM 2198 C C . LYS A 1 291 ? 6.099 -8.193 -20.542 1.00 95.38 291 LYS A C 1
ATOM 2200 O O . LYS A 1 291 ? 6.686 -7.214 -20.996 1.00 95.38 291 LYS A O 1
ATOM 2205 N N . PRO A 1 292 ? 6.531 -8.825 -19.439 1.00 94.00 292 PRO A N 1
ATOM 2206 C CA . PRO A 1 292 ? 7.640 -8.295 -18.659 1.00 94.00 292 PRO A CA 1
ATOM 2207 C C . PRO A 1 292 ? 8.989 -8.443 -19.375 1.00 94.00 292 PRO A C 1
ATOM 2209 O O . PRO A 1 292 ? 9.281 -9.470 -19.993 1.00 94.00 292 PRO A O 1
ATOM 2212 N N . GLY A 1 293 ? 9.828 -7.420 -19.230 1.00 92.38 293 GLY A N 1
ATOM 2213 C CA . GLY A 1 293 ? 11.270 -7.462 -19.468 1.00 92.38 293 GLY A CA 1
ATOM 2214 C C . GLY A 1 293 ? 12.047 -7.567 -18.154 1.00 92.38 293 GLY A C 1
ATOM 2215 O O . GLY A 1 293 ? 11.481 -7.449 -17.063 1.00 92.38 293 GLY A O 1
ATOM 2216 N N . ARG A 1 294 ? 13.351 -7.827 -18.242 1.00 91.06 294 ARG A N 1
ATOM 2217 C CA . ARG A 1 294 ? 14.246 -7.884 -17.079 1.00 91.06 294 ARG A CA 1
ATOM 2218 C C . ARG A 1 294 ? 14.786 -6.504 -16.743 1.00 91.06 294 ARG A C 1
ATOM 2220 O O . ARG A 1 294 ? 15.220 -5.786 -17.640 1.00 91.06 294 ARG A O 1
ATOM 2227 N N . LEU A 1 295 ? 14.837 -6.190 -15.455 1.00 87.88 295 LEU A N 1
ATOM 2228 C CA . LEU A 1 295 ? 15.599 -5.067 -14.921 1.00 87.88 295 LEU A CA 1
ATOM 2229 C C . LEU A 1 295 ? 16.516 -5.569 -13.807 1.00 87.88 295 LEU A C 1
ATOM 2231 O O . LEU A 1 295 ? 16.062 -6.155 -12.828 1.00 87.88 295 LEU A O 1
ATOM 2235 N N . SER A 1 296 ? 17.811 -5.344 -13.963 1.00 86.88 296 SER A N 1
ATOM 2236 C CA . SER A 1 296 ? 18.831 -5.585 -12.949 1.00 86.88 296 SER A CA 1
ATOM 2237 C C . SER A 1 296 ? 19.499 -4.243 -12.679 1.00 86.88 296 SER A C 1
ATOM 2239 O O . SER A 1 296 ? 19.689 -3.473 -13.606 1.00 86.88 296 SER A O 1
ATOM 2241 N N . LEU A 1 297 ? 19.819 -3.929 -11.428 1.00 80.50 297 LEU A N 1
ATOM 2242 C CA . LEU 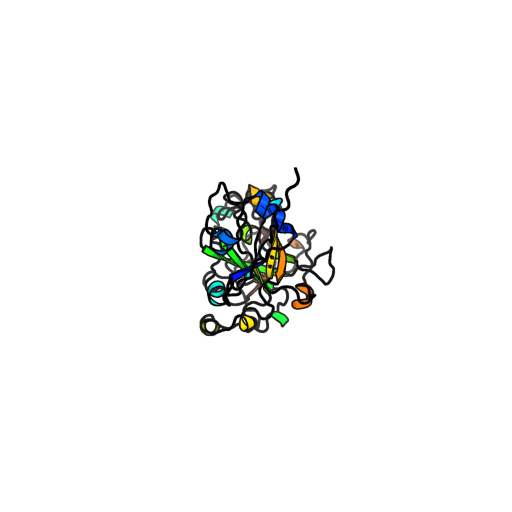A 1 297 ? 20.530 -2.682 -11.108 1.00 80.50 297 LEU A CA 1
ATOM 2243 C C . LEU A 1 297 ? 22.014 -2.958 -10.891 1.00 80.50 297 LEU A C 1
ATOM 2245 O O . LEU A 1 297 ? 22.886 -2.281 -11.431 1.00 80.50 297 LEU A O 1
ATOM 2249 N N . THR A 1 298 ? 22.305 -4.040 -10.174 1.00 78.12 298 THR A N 1
ATOM 2250 C CA . THR A 1 298 ? 23.644 -4.611 -10.069 1.00 78.12 298 THR A CA 1
ATOM 2251 C C . THR A 1 298 ? 23.621 -6.080 -10.482 1.00 78.12 298 THR A C 1
ATOM 2253 O O . THR A 1 298 ? 22.565 -6.710 -10.545 1.00 78.12 298 THR A O 1
ATOM 2256 N N . ALA A 1 299 ? 24.792 -6.650 -10.777 1.00 76.62 299 ALA A N 1
ATOM 2257 C CA . ALA A 1 299 ? 24.911 -8.063 -11.147 1.00 76.62 299 ALA A CA 1
ATOM 2258 C C . ALA A 1 299 ? 24.635 -9.033 -9.980 1.00 76.62 299 ALA A C 1
ATOM 2260 O O . ALA A 1 299 ? 24.421 -10.222 -10.209 1.00 76.62 299 ALA A O 1
ATOM 2261 N N . THR A 1 300 ? 24.701 -8.549 -8.737 1.00 81.69 300 THR A N 1
ATOM 2262 C CA . THR A 1 300 ? 24.475 -9.348 -7.525 1.00 81.69 300 THR A CA 1
ATOM 2263 C C . THR A 1 300 ? 23.030 -9.322 -7.050 1.00 81.69 300 THR A C 1
ATOM 2265 O O . THR A 1 300 ? 22.650 -10.178 -6.253 1.00 81.69 300 THR A O 1
ATOM 2268 N N . ASP A 1 301 ? 22.239 -8.365 -7.530 1.00 83.25 301 ASP A N 1
ATOM 2269 C CA . ASP A 1 301 ? 20.848 -8.225 -7.128 1.00 83.25 301 ASP A CA 1
ATOM 2270 C C . ASP A 1 301 ? 19.920 -9.200 -7.863 1.00 83.25 301 ASP A C 1
ATOM 2272 O O . ASP A 1 301 ? 20.190 -9.598 -9.003 1.00 83.25 301 ASP A O 1
ATOM 2276 N N . PRO A 1 302 ? 18.785 -9.568 -7.243 1.00 86.12 302 PRO A N 1
ATOM 2277 C CA . PRO A 1 302 ? 17.710 -10.254 -7.934 1.00 86.12 302 PRO A CA 1
ATOM 2278 C C . PRO A 1 302 ? 17.238 -9.456 -9.152 1.00 86.12 302 PRO A C 1
ATOM 2280 O O . PRO A 1 302 ? 17.008 -8.250 -9.084 1.00 86.12 302 PRO A O 1
ATOM 2283 N N . THR A 1 303 ? 17.045 -10.150 -10.272 1.00 87.56 303 THR A N 1
ATOM 2284 C CA . THR A 1 303 ? 16.445 -9.552 -11.466 1.00 87.56 303 THR A CA 1
ATOM 2285 C C . THR A 1 303 ? 14.961 -9.279 -11.230 1.00 87.56 303 THR A C 1
ATOM 2287 O O . THR A 1 303 ? 14.201 -10.194 -10.909 1.00 87.56 303 THR A O 1
ATOM 2290 N N . MET A 1 304 ? 14.547 -8.033 -11.436 1.00 89.88 304 MET A N 1
ATOM 2291 C CA . MET A 1 304 ? 13.164 -7.577 -11.349 1.00 89.88 304 MET A CA 1
ATOM 2292 C C . MET A 1 304 ? 12.417 -7.763 -12.673 1.00 89.88 304 MET A C 1
ATOM 2294 O O . MET A 1 304 ? 13.012 -7.816 -13.755 1.00 89.88 304 MET A O 1
ATOM 2298 N N . TYR A 1 305 ? 11.089 -7.808 -12.574 1.00 90.62 305 TYR A N 1
ATOM 2299 C CA . TYR A 1 305 ? 10.169 -7.767 -13.707 1.00 90.62 305 TYR A CA 1
ATOM 2300 C C . TYR A 1 305 ? 9.813 -6.306 -13.966 1.00 90.62 305 TYR A C 1
ATOM 2302 O O . TYR A 1 305 ? 9.309 -5.632 -13.070 1.00 90.62 305 TYR A O 1
ATOM 2310 N N . ARG A 1 306 ? 10.053 -5.817 -15.183 1.00 92.00 306 ARG A N 1
ATOM 2311 C CA . ARG A 1 306 ? 9.700 -4.457 -15.605 1.00 92.00 306 ARG A CA 1
ATOM 2312 C C . ARG A 1 306 ? 8.637 -4.520 -16.695 1.00 92.00 306 ARG A C 1
ATOM 2314 O O . ARG A 1 306 ? 8.803 -5.246 -17.672 1.00 92.00 306 ARG A O 1
ATOM 2321 N N . ILE A 1 307 ? 7.573 -3.742 -16.532 1.00 94.50 307 ILE A N 1
ATOM 2322 C CA . ILE A 1 307 ? 6.514 -3.538 -17.530 1.00 94.50 307 ILE A CA 1
ATOM 2323 C C . ILE A 1 307 ? 6.378 -2.047 -17.837 1.00 94.50 307 ILE A C 1
ATOM 2325 O O . ILE A 1 307 ? 6.732 -1.216 -17.004 1.00 94.50 307 ILE A O 1
ATOM 2329 N N . GLY A 1 308 ? 5.841 -1.696 -19.002 1.00 94.81 308 GLY A N 1
ATOM 2330 C CA . GLY A 1 308 ? 5.678 -0.305 -19.436 1.00 94.81 308 GLY A CA 1
ATOM 2331 C C . GLY A 1 308 ? 4.462 0.414 -18.848 1.00 94.81 308 GLY A C 1
ATOM 2332 O O . GLY A 1 308 ? 3.985 1.370 -19.446 1.00 94.81 308 GLY A O 1
ATOM 2333 N N . CYS A 1 309 ? 3.886 -0.053 -17.740 1.00 94.69 309 CYS A N 1
ATOM 2334 C CA . CYS A 1 309 ? 2.624 0.481 -17.230 1.00 94.69 309 CYS A CA 1
ATOM 2335 C C . CYS A 1 309 ? 2.710 1.978 -16.901 1.00 94.69 309 CYS A C 1
ATOM 2337 O O . CYS A 1 309 ? 3.574 2.396 -16.144 1.00 94.69 309 CYS A O 1
ATOM 2339 N N . THR A 1 310 ? 1.769 2.775 -17.410 1.00 93.44 310 THR A N 1
ATOM 2340 C CA . THR A 1 310 ? 1.731 4.225 -17.154 1.00 93.44 310 THR A CA 1
ATOM 2341 C C . THR A 1 310 ? 1.049 4.597 -15.839 1.00 93.44 310 THR A C 1
ATOM 2343 O O . THR A 1 310 ? 0.654 5.750 -15.699 1.00 93.44 310 THR A O 1
ATOM 2346 N N . MET A 1 311 ? 0.789 3.653 -14.928 1.00 91.62 311 MET A N 1
ATOM 2347 C CA . MET A 1 311 ? 0.327 3.995 -13.578 1.00 91.62 311 MET A CA 1
ATOM 2348 C C . MET A 1 311 ? 1.508 4.615 -12.832 1.00 91.62 311 MET A C 1
ATOM 2350 O O . MET A 1 311 ? 2.533 3.960 -12.682 1.00 91.62 311 MET A O 1
ATOM 2354 N N . THR A 1 312 ? 1.364 5.872 -12.429 1.00 75.12 312 THR A N 1
ATOM 2355 C CA . THR A 1 312 ? 2.364 6.631 -11.669 1.00 75.12 312 THR A CA 1
ATOM 2356 C C . THR A 1 312 ? 1.982 6.641 -10.189 1.00 75.12 312 THR A C 1
ATOM 2358 O O . THR A 1 312 ? 0.786 6.722 -9.879 1.00 75.12 312 THR A O 1
ATOM 2361 N N . GLY A 1 313 ? 2.985 6.475 -9.323 1.00 51.91 313 GLY A N 1
ATOM 2362 C CA . GLY A 1 313 ? 2.849 6.272 -7.877 1.00 51.91 313 GLY A CA 1
ATOM 2363 C C . GLY A 1 313 ? 3.943 5.416 -7.285 1.00 51.91 313 GLY A C 1
ATOM 2364 O O . GLY A 1 313 ? 4.348 4.447 -7.968 1.00 51.91 313 GLY A O 1
#